Protein AF-0000000081634899 (afdb_homodimer)

Organism: Gekko japonicus (NCBI:txid146911)

Foldseek 3Di:
DQQVVQVVCVVVVDAGEAEDEDFADDVVLVVVLVPDPHSVVVQQVSLVLAPQSHHHYPVVVVVVVCCVVPPVSVDHSYYHYHYNCNVPVVVVVVVVPPPVVPPPPDPPDDDVDD/DQQVVQVVCVVVVDAGEAEDEDFADDVVLVVVLVPDPHSVVVQQVSLVLAPQSHHHYPVVVVVVVCCVVPPVSVDHSYYHYRYNCNVPVVVVVVVVPPPVVPDDPDPPDDDPDD

Sequence (228 aa):
MTKALAIDESKYGVRVNSISPSHIWTPLWEREANRFKNPEAIVQEGESYQLMGRFGTPEEVALGVLFLAADGTFCTGLNLLLTGGAEVGFGRKSQMGPDSSAIDSGNLKDSSSNMTKALAIDESKYGVRVNSISPSHIWTPLWEREANRFKNPEAIVQEGESYQLMGRFGTPEEVALGVLFLAADGTFCTGLNLLLTGGAEVGFGRKSQMGPDSSAIDSGNLKDSSSN

pLDDT: mean 75.25, std 23.63, range [25.27, 97.81]

InterPro domains:
  IPR002347 Short-chain dehydrogenase/reductase SDR [PF13561] (1-86)
  IPR002347 Short-chain dehydrogenase/reductase SDR [PR00081] (12-29)
  IPR002347 Short-chain dehydrogenase/reductase SDR [PR00081] (51-71)
  IPR036291 NAD(P)-binding domain superfamily [SSF51735] (1-86)

Secondary structure (DSSP, 8-state):
-HHHHHHHHHTTT----EEEE-SB--HHHHHHHHHSS-HHHHHHHHHHTSTTSS-B-HHHHHHHHHIIIII-TT--S-EEEESTTHHHHHHHHHHS-GGGG-------------/-HHHHHHHHHTTT----EEEE-SB--HHHHHHHHHSS-HHHHHHHHHHTSTTSS-B-HHHHHHHHHIIIII-TT--S-EEEESTTHHHHHHHHHHS-GGGG-------------

Solvent-accessible surface area (backbone atoms only — not comparable to full-atom values): 12778 Å² total; per-residue (Å²): 108,48,41,61,49,18,60,70,33,28,87,77,74,44,71,27,67,43,74,45,68,54,66,55,61,37,75,61,51,56,52,54,26,62,69,38,96,50,30,67,56,52,50,49,52,57,15,66,52,15,52,68,55,46,64,38,45,64,64,48,53,49,47,52,50,47,36,54,72,70,52,33,78,39,39,29,38,44,70,47,61,43,32,25,18,32,79,54,45,49,54,50,56,68,65,50,56,84,62,72,72,64,61,77,81,62,77,83,62,69,84,72,65,132,107,49,42,60,50,16,60,69,33,28,87,76,73,44,71,26,66,41,75,44,67,55,67,55,60,38,77,61,50,55,52,56,27,60,69,38,96,50,29,66,56,53,49,49,52,57,16,66,54,15,52,67,55,46,63,39,46,66,65,49,52,50,46,52,50,48,36,55,73,69,50,34,78,39,40,28,36,45,70,47,62,43,33,25,17,30,79,53,46,48,54,50,59,70,65,51,56,85,64,74,72,65,64,77,83,63,79,86,64,71,83,74,67,132

Structure (mmCIF, N/CA/C/O backbone):
data_AF-0000000081634899-model_v1
#
loop_
_entity.id
_entity.type
_entity.pdbx_description
1 polymer '17-beta-hydroxysteroid dehydrogenase 14-like'
#
loop_
_atom_site.group_PDB
_atom_site.id
_atom_site.type_symbol
_atom_site.label_atom_id
_atom_site.label_alt_id
_atom_site.label_comp_id
_atom_site.label_asym_id
_atom_site.label_entity_id
_atom_site.label_seq_id
_atom_site.pdbx_PDB_ins_code
_atom_site.Cartn_x
_atom_site.Cartn_y
_atom_site.Cartn_z
_atom_site.occupancy
_atom_site.B_iso_or_equiv
_atom_site.auth_seq_id
_atom_site.auth_comp_id
_atom_site.auth_asym_id
_atom_site.auth_atom_id
_atom_site.pdbx_PDB_model_num
ATOM 1 N N . MET A 1 1 ? 14.523 0.92 6.254 1 83.38 1 MET A N 1
ATOM 2 C CA . MET A 1 1 ? 15.188 1.904 5.402 1 83.38 1 MET A CA 1
ATOM 3 C C . MET A 1 1 ? 14.188 2.898 4.832 1 83.38 1 MET A C 1
ATOM 5 O O . MET A 1 1 ? 14.328 4.109 5.02 1 83.38 1 MET A O 1
ATOM 9 N N . THR A 1 2 ? 13.094 2.508 4.355 1 88 2 THR A N 1
ATOM 10 C CA . THR A 1 2 ? 12.102 3.365 3.715 1 88 2 THR A CA 1
ATOM 11 C C . THR A 1 2 ? 11.523 4.359 4.715 1 88 2 THR A C 1
ATOM 13 O O . THR A 1 2 ? 11.469 5.562 4.445 1 88 2 THR A O 1
ATOM 16 N N . LYS A 1 3 ? 11.281 3.951 5.906 1 89.31 3 LYS A N 1
ATOM 17 C CA . LYS A 1 3 ? 10.664 4.801 6.918 1 89.31 3 LYS A CA 1
ATOM 18 C C . LYS A 1 3 ? 11.641 5.863 7.414 1 89.31 3 LYS A C 1
ATOM 20 O O . LYS A 1 3 ? 11.273 7.035 7.551 1 89.31 3 LYS A O 1
ATOM 25 N N . ALA A 1 4 ? 12.852 5.41 7.656 1 90.81 4 ALA A N 1
ATOM 26 C CA . ALA A 1 4 ? 13.875 6.34 8.125 1 90.81 4 ALA A CA 1
ATOM 27 C C . ALA A 1 4 ? 14.141 7.43 7.09 1 90.81 4 ALA A C 1
ATOM 29 O O . ALA A 1 4 ? 14.25 8.609 7.434 1 90.81 4 ALA A O 1
ATOM 30 N N . LEU A 1 5 ? 14.219 7.043 5.867 1 92.56 5 LEU A N 1
ATOM 31 C CA . LEU A 1 5 ? 14.461 8.008 4.801 1 92.56 5 LEU A CA 1
ATOM 32 C C . LEU A 1 5 ? 13.281 8.953 4.637 1 92.56 5 LEU A C 1
ATOM 34 O O . LEU A 1 5 ? 13.461 10.133 4.34 1 92.56 5 LEU A O 1
ATOM 38 N N . ALA A 1 6 ? 12.133 8.391 4.781 1 93.56 6 ALA A N 1
ATOM 39 C CA . ALA A 1 6 ? 10.938 9.234 4.699 1 93.56 6 ALA A CA 1
ATOM 40 C C . ALA A 1 6 ? 10.969 10.328 5.762 1 93.56 6 ALA A C 1
ATOM 42 O O . ALA A 1 6 ? 10.641 11.484 5.477 1 93.56 6 ALA A O 1
ATOM 43 N N . ILE A 1 7 ? 11.375 9.992 6.957 1 91.44 7 ILE A N 1
ATOM 44 C CA . ILE A 1 7 ? 11.453 10.945 8.055 1 91.44 7 ILE A CA 1
ATOM 45 C C . ILE A 1 7 ? 12.5 12.016 7.734 1 91.44 7 ILE A C 1
ATOM 47 O O . ILE A 1 7 ? 12.227 13.211 7.82 1 91.44 7 ILE A O 1
ATOM 51 N N . ASP A 1 8 ? 13.641 11.555 7.324 1 91.06 8 ASP A N 1
ATOM 52 C CA . ASP A 1 8 ? 14.766 12.445 7.059 1 91.06 8 ASP A CA 1
ATOM 53 C C . ASP A 1 8 ? 14.438 13.422 5.93 1 91.06 8 ASP A C 1
ATOM 55 O O . ASP A 1 8 ? 14.82 14.586 5.977 1 91.06 8 ASP A O 1
ATOM 59 N N . GLU A 1 9 ? 13.68 12.969 4.957 1 92.81 9 GLU A N 1
ATOM 60 C CA . GLU A 1 9 ? 13.453 13.766 3.754 1 92.81 9 GLU A CA 1
ATOM 61 C C . GLU A 1 9 ? 12.195 14.617 3.887 1 92.81 9 GLU A C 1
ATOM 63 O O . GLU A 1 9 ? 11.93 15.484 3.049 1 92.81 9 GLU A O 1
ATOM 68 N N . SER A 1 10 ? 11.477 14.383 4.918 1 88.56 10 SER A N 1
ATOM 69 C CA . SER A 1 10 ? 10.211 15.078 5.086 1 88.56 10 SER A CA 1
ATOM 70 C C . SER A 1 10 ? 10.414 16.594 5.152 1 88.56 10 SER A C 1
ATOM 72 O O . SER A 1 10 ? 9.578 17.359 4.668 1 88.56 10 SER A O 1
ATOM 74 N N . LYS A 1 11 ? 11.453 17.094 5.727 1 87.19 11 LYS A N 1
ATOM 75 C CA . LYS A 1 11 ? 11.719 18.516 5.875 1 87.19 11 LYS A CA 1
ATOM 76 C C . LYS A 1 11 ? 11.891 19.188 4.512 1 87.19 11 LYS A C 1
ATOM 78 O O . LYS A 1 11 ? 11.766 20.406 4.398 1 87.19 11 LYS A O 1
ATOM 83 N N . TYR A 1 12 ? 12.18 18.391 3.479 1 91.75 12 TYR A N 1
ATOM 84 C CA . TYR A 1 12 ? 12.359 18.922 2.131 1 91.75 12 TYR A CA 1
ATOM 85 C C . TYR A 1 12 ? 11.094 18.75 1.304 1 91.75 12 TYR A C 1
ATOM 87 O O . TYR A 1 12 ? 11.062 19.094 0.118 1 91.75 12 TYR A O 1
ATOM 95 N N . GLY A 1 13 ? 10.055 18.062 1.873 1 90.31 13 GLY A N 1
ATOM 96 C CA . GLY A 1 13 ? 8.812 17.844 1.146 1 90.31 13 GLY A CA 1
ATOM 97 C C . GLY A 1 13 ? 8.883 16.656 0.196 1 90.31 13 GLY A C 1
ATOM 98 O O . GLY A 1 13 ? 8.109 16.594 -0.765 1 90.31 13 GLY A O 1
ATOM 99 N N . VAL A 1 14 ? 9.852 15.766 0.44 1 92.88 14 VAL A N 1
ATOM 100 C CA . VAL A 1 14 ? 10.055 14.617 -0.434 1 92.88 14 VAL A CA 1
ATOM 101 C C . VAL A 1 14 ? 9.367 13.391 0.162 1 92.88 14 VAL A C 1
ATOM 103 O O . VAL A 1 14 ? 9.516 13.109 1.354 1 92.88 14 VAL A O 1
ATOM 106 N N . ARG A 1 15 ? 8.602 12.758 -0.627 1 94.56 15 ARG A N 1
ATOM 107 C CA . ARG A 1 15 ? 7.988 11.492 -0.226 1 94.56 15 ARG A CA 1
ATOM 108 C C . ARG A 1 15 ? 8.898 10.312 -0.553 1 94.56 15 ARG A C 1
ATOM 110 O O . ARG A 1 15 ? 9.539 10.297 -1.605 1 94.56 15 ARG A O 1
ATOM 117 N N . VAL A 1 16 ? 9.016 9.375 0.376 1 95.44 16 VAL A N 1
ATOM 118 C CA . VAL A 1 16 ? 9.812 8.172 0.161 1 95.44 16 VAL A CA 1
ATOM 119 C C . VAL A 1 16 ? 8.945 6.934 0.368 1 95.44 16 VAL A C 1
ATOM 121 O O . VAL A 1 16 ? 8.398 6.73 1.452 1 95.44 16 VAL A O 1
ATOM 124 N N . ASN A 1 17 ? 8.82 6.176 -0.686 1 96.5 17 ASN A N 1
ATOM 125 C CA . ASN A 1 17 ? 8.078 4.922 -0.645 1 96.5 17 ASN A CA 1
ATOM 126 C C . ASN A 1 17 ? 8.844 3.795 -1.332 1 96.5 17 ASN A C 1
ATOM 128 O O . ASN A 1 17 ? 9.789 4.047 -2.084 1 96.5 17 ASN A O 1
ATOM 132 N N . SER A 1 18 ? 8.469 2.65 -0.94 1 95.56 18 SER A N 1
ATOM 133 C CA . SER A 1 18 ? 9.102 1.484 -1.549 1 95.56 18 SER A CA 1
ATOM 134 C C . SER A 1 18 ? 8.055 0.526 -2.121 1 95.56 18 SER A C 1
ATOM 136 O O . SER A 1 18 ? 6.883 0.589 -1.757 1 95.56 18 SER A O 1
ATOM 138 N N . ILE A 1 19 ? 8.469 -0.256 -3.055 1 96.19 19 ILE A N 1
ATOM 139 C CA . ILE A 1 19 ? 7.676 -1.338 -3.625 1 96.19 19 ILE A CA 1
ATOM 140 C C . ILE A 1 19 ? 8.406 -2.666 -3.439 1 96.19 19 ILE A C 1
ATOM 142 O O . ILE A 1 19 ? 9.609 -2.76 -3.688 1 96.19 19 ILE A O 1
ATOM 146 N N . SER A 1 20 ? 7.691 -3.646 -2.965 1 93.88 20 SER A N 1
ATOM 147 C CA . SER A 1 20 ? 8.242 -4.984 -2.789 1 93.88 20 SER A CA 1
ATOM 148 C C . SER A 1 20 ? 7.48 -6.012 -3.619 1 93.88 20 SER A C 1
ATOM 150 O O . SER A 1 20 ? 6.414 -6.48 -3.213 1 93.88 20 SER A O 1
ATOM 152 N N . PRO A 1 21 ? 8.062 -6.336 -4.719 1 92.5 21 PRO A N 1
ATOM 153 C CA . PRO A 1 21 ? 7.434 -7.387 -5.523 1 92.5 21 PRO A CA 1
ATOM 154 C C . PRO A 1 21 ? 7.859 -8.789 -5.094 1 92.5 21 PRO A C 1
ATOM 156 O O . PRO A 1 21 ? 8.93 -8.961 -4.508 1 92.5 21 PRO A O 1
ATOM 159 N N . SER A 1 22 ? 7.047 -9.672 -5.227 1 87.94 22 SER A N 1
ATOM 160 C CA . SER A 1 22 ? 7.449 -11.07 -5.078 1 87.94 22 SER A CA 1
ATOM 161 C C . SER A 1 22 ? 7.766 -11.695 -6.434 1 87.94 22 SER A C 1
ATOM 163 O O . SER A 1 22 ? 8.578 -11.164 -7.195 1 87.94 22 SER A O 1
ATOM 165 N N . HIS A 1 23 ? 7.125 -12.812 -6.797 1 83.81 23 HIS A N 1
ATOM 166 C CA . HIS A 1 23 ? 7.43 -13.523 -8.031 1 83.81 23 HIS A CA 1
ATOM 167 C C . HIS A 1 23 ? 6.809 -12.82 -9.234 1 83.81 23 HIS A C 1
ATOM 169 O O . HIS A 1 23 ? 5.586 -12.836 -9.406 1 83.81 23 HIS A O 1
ATOM 175 N N . ILE A 1 24 ? 7.711 -12.156 -9.961 1 87 24 ILE A N 1
ATOM 176 C CA . ILE A 1 24 ? 7.305 -11.477 -11.188 1 87 24 ILE A CA 1
ATOM 177 C C . ILE A 1 24 ? 7.797 -12.266 -12.398 1 87 24 ILE A C 1
ATOM 179 O O . ILE A 1 24 ? 8.953 -12.688 -12.445 1 87 24 ILE A O 1
ATOM 183 N N . TRP A 1 25 ? 6.918 -12.453 -13.289 1 83.19 25 TRP A N 1
ATOM 184 C CA . TRP A 1 25 ? 7.277 -13.164 -14.508 1 83.19 25 TRP A CA 1
ATOM 185 C C . TRP A 1 25 ? 8.164 -12.305 -15.398 1 83.19 25 TRP A C 1
ATOM 187 O O . TRP A 1 25 ? 7.766 -11.211 -15.812 1 83.19 25 TRP A O 1
ATOM 197 N N . THR A 1 26 ? 9.406 -12.695 -15.375 1 77.31 26 THR A N 1
ATOM 198 C CA . THR A 1 26 ? 10.336 -12.039 -16.297 1 77.31 26 THR A CA 1
ATOM 199 C C . THR A 1 26 ? 10.906 -13.039 -17.297 1 77.31 26 THR A C 1
ATOM 201 O O . THR A 1 26 ? 10.844 -14.25 -17.078 1 77.31 26 THR A O 1
ATOM 204 N N . PRO A 1 27 ? 11.18 -12.477 -18.438 1 70.62 27 PRO A N 1
ATOM 205 C CA . PRO A 1 27 ? 11.781 -13.375 -19.438 1 70.62 27 PRO A CA 1
ATOM 206 C C . PRO A 1 27 ? 12.891 -14.242 -18.844 1 70.62 27 PRO A C 1
ATOM 208 O O . PRO A 1 27 ? 13.141 -15.344 -19.328 1 70.62 27 PRO A O 1
ATOM 211 N N . LEU A 1 28 ? 13.477 -13.719 -17.828 1 63.34 28 LEU A N 1
ATOM 212 C CA . LEU A 1 28 ? 14.539 -14.484 -17.188 1 63.34 28 LEU A CA 1
ATOM 213 C C . LEU A 1 28 ? 13.969 -15.734 -16.516 1 63.34 28 LEU A C 1
ATOM 215 O O . LEU A 1 28 ? 14.609 -16.797 -16.531 1 63.34 28 LEU A O 1
ATOM 219 N N . TRP A 1 29 ? 12.797 -15.602 -15.914 1 67.81 29 TRP A N 1
ATOM 220 C CA . TRP A 1 29 ? 12.156 -16.766 -15.32 1 67.81 29 TRP A CA 1
ATOM 221 C C . TRP A 1 29 ? 11.852 -17.828 -16.375 1 67.81 29 TRP A C 1
ATOM 223 O O . TRP A 1 29 ? 11.945 -19.016 -16.109 1 67.81 29 TRP A O 1
ATOM 233 N N . GLU A 1 30 ? 11.57 -17.281 -17.516 1 65.31 30 GLU A N 1
ATOM 234 C CA . GLU A 1 30 ? 11.367 -18.234 -18.609 1 65.31 30 GLU A CA 1
ATOM 235 C C . GLU A 1 30 ? 12.641 -19.016 -18.906 1 65.31 30 GLU A C 1
ATOM 237 O O . GLU A 1 30 ? 12.586 -20.234 -19.125 1 65.31 30 GLU A O 1
ATOM 242 N N . ARG A 1 31 ? 13.703 -18.344 -18.828 1 67.44 31 ARG A N 1
ATOM 243 C CA . ARG A 1 31 ? 14.984 -18.984 -19.109 1 67.44 31 ARG A CA 1
ATOM 244 C C . ARG A 1 31 ? 15.383 -19.922 -17.984 1 67.44 31 ARG A C 1
ATOM 246 O O . ARG A 1 31 ? 15.867 -21.031 -18.234 1 67.44 31 ARG A O 1
ATOM 253 N N . GLU A 1 32 ? 15.148 -19.391 -16.781 1 67.5 32 GLU A N 1
ATOM 254 C CA . GLU A 1 32 ? 15.531 -20.188 -15.625 1 67.5 32 GLU A CA 1
ATOM 255 C C . GLU A 1 32 ? 14.656 -21.438 -15.5 1 67.5 32 GLU A C 1
ATOM 257 O O . GLU A 1 32 ? 15.148 -22.516 -15.18 1 67.5 32 GLU A O 1
ATOM 262 N N . ALA A 1 33 ? 13.414 -21.281 -15.82 1 67 33 ALA A N 1
ATOM 263 C CA . ALA A 1 33 ? 12.5 -22.422 -15.773 1 67 33 ALA A CA 1
ATOM 264 C C . ALA A 1 33 ? 12.898 -23.484 -16.797 1 67 33 ALA A C 1
ATOM 266 O O . ALA A 1 33 ? 12.781 -24.672 -16.531 1 67 33 ALA A O 1
ATOM 267 N N . ASN A 1 34 ? 13.445 -22.938 -17.859 1 67.31 34 ASN A N 1
ATOM 268 C CA . ASN A 1 34 ? 13.812 -23.859 -18.938 1 67.31 34 ASN A CA 1
ATOM 269 C C . ASN A 1 34 ? 15.086 -24.625 -18.594 1 67.31 34 ASN A C 1
ATOM 271 O O . ASN A 1 34 ? 15.391 -25.641 -19.25 1 67.31 34 ASN A O 1
ATOM 275 N N . ARG A 1 35 ? 15.742 -24.062 -17.594 1 66.94 35 ARG A N 1
ATOM 276 C CA . ARG A 1 35 ? 16.969 -24.75 -17.188 1 66.94 35 ARG A CA 1
ATOM 277 C C . ARG A 1 35 ? 16.656 -26 -16.375 1 66.94 35 ARG A C 1
ATOM 279 O O . ARG A 1 35 ? 17.5 -26.875 -16.219 1 66.94 35 ARG A O 1
ATOM 286 N N . PHE A 1 36 ? 15.547 -25.906 -15.938 1 69.19 36 PHE A N 1
ATOM 287 C CA . PHE A 1 36 ? 15.156 -27.047 -15.133 1 69.19 36 PHE A CA 1
ATOM 288 C C . PHE A 1 36 ? 14.477 -28.109 -15.992 1 69.19 36 PHE A C 1
ATOM 290 O O . PHE A 1 36 ? 14 -27.812 -17.094 1 69.19 36 PHE A O 1
ATOM 297 N N . LYS A 1 37 ? 14.656 -29.375 -15.562 1 71.62 37 LYS A N 1
ATOM 298 C CA . LYS A 1 37 ? 14.117 -30.516 -16.297 1 71.62 37 LYS A CA 1
ATOM 299 C C . LYS A 1 37 ? 12.609 -30.375 -16.484 1 71.62 37 LYS A C 1
ATOM 301 O O . LYS A 1 37 ? 12.078 -30.734 -17.547 1 71.62 37 LYS A O 1
ATOM 306 N N . ASN A 1 38 ? 11.969 -29.719 -15.477 1 76.94 38 ASN A N 1
ATOM 307 C CA . ASN A 1 38 ? 10.523 -29.531 -15.547 1 76.94 38 ASN A CA 1
ATOM 308 C C . ASN A 1 38 ? 10.141 -28.078 -15.289 1 76.94 38 ASN A C 1
ATOM 310 O O . ASN A 1 38 ? 9.758 -27.719 -14.172 1 76.94 38 ASN A O 1
ATOM 314 N N . PRO A 1 39 ?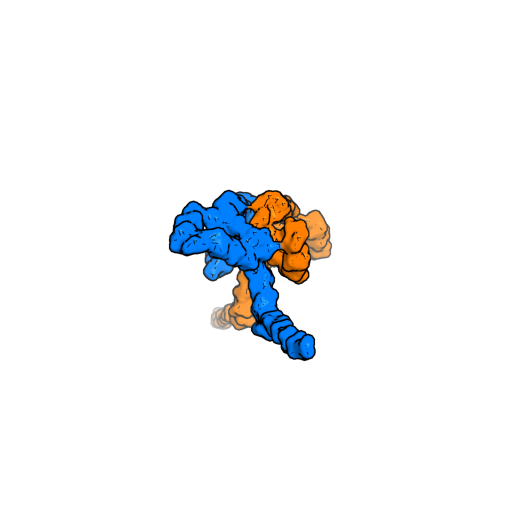 10.312 -27.312 -16.297 1 75 39 PRO A N 1
ATOM 315 C CA . PRO A 1 39 ? 10.031 -25.875 -16.141 1 75 39 PRO A CA 1
ATOM 316 C C . PRO A 1 39 ? 8.625 -25.609 -15.633 1 75 39 PRO A C 1
ATOM 318 O O . PRO A 1 39 ? 8.422 -24.672 -14.836 1 75 39 PRO A O 1
ATOM 321 N N . GLU A 1 40 ? 7.738 -26.438 -16.062 1 76.75 40 GLU A N 1
ATOM 322 C CA . GLU A 1 40 ? 6.348 -26.25 -15.656 1 76.75 40 GLU A CA 1
ATOM 323 C C . GLU A 1 40 ? 6.172 -26.453 -14.156 1 76.75 40 GLU A C 1
ATOM 325 O O . GLU A 1 40 ? 5.395 -25.75 -13.508 1 76.75 40 GLU A O 1
ATOM 330 N N . ALA A 1 41 ? 6.984 -27.406 -13.656 1 77.94 41 ALA A N 1
ATOM 331 C CA . ALA A 1 41 ? 6.879 -27.719 -12.234 1 77.94 41 ALA A CA 1
ATOM 332 C C . ALA A 1 41 ? 7.375 -26.562 -11.375 1 77.94 41 ALA A C 1
ATOM 334 O O . ALA A 1 41 ? 6.801 -26.266 -10.328 1 77.94 41 ALA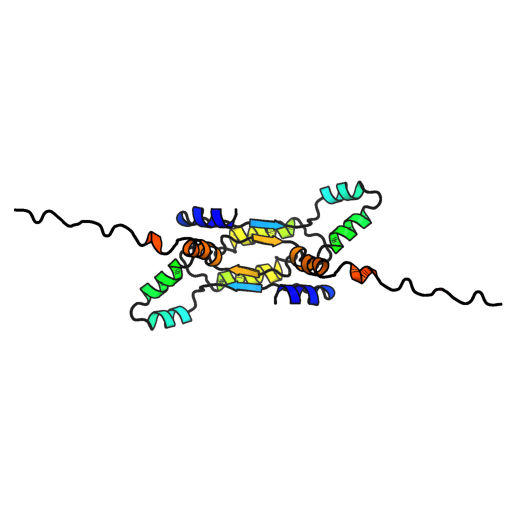 A O 1
ATOM 335 N N . ILE A 1 42 ? 8.383 -25.969 -11.797 1 73.44 42 ILE A N 1
ATOM 336 C CA . ILE A 1 42 ? 8.961 -24.844 -11.062 1 73.44 42 ILE A CA 1
ATOM 337 C C . ILE A 1 42 ? 8 -23.656 -11.086 1 73.44 42 ILE A C 1
ATOM 339 O O . ILE A 1 42 ? 7.812 -22.984 -10.07 1 73.44 42 ILE A O 1
ATOM 343 N N . VAL A 1 43 ? 7.391 -23.453 -12.25 1 76.5 43 VAL A N 1
ATOM 344 C CA . VAL A 1 43 ? 6.418 -22.375 -12.406 1 76.5 43 VAL A CA 1
ATOM 345 C C . VAL A 1 43 ? 5.215 -22.641 -11.5 1 76.5 43 VAL A C 1
ATOM 347 O O . VAL A 1 43 ? 4.738 -21.734 -10.812 1 76.5 43 VAL A O 1
ATOM 350 N N . GLN A 1 44 ? 4.863 -23.844 -11.547 1 79.88 44 GLN A N 1
ATOM 351 C CA . GLN A 1 44 ? 3.709 -24.219 -10.734 1 79.88 44 GLN A CA 1
ATOM 352 C C . GLN A 1 44 ? 4.008 -24.062 -9.242 1 79.88 44 GLN A C 1
ATOM 354 O O . GLN A 1 44 ? 3.146 -23.641 -8.477 1 79.88 44 GLN A O 1
ATOM 359 N N . GLU A 1 45 ? 5.219 -24.453 -8.914 1 77.19 45 GLU A N 1
ATOM 360 C CA . GLU A 1 45 ? 5.625 -24.297 -7.523 1 77.19 45 GLU A CA 1
ATOM 361 C C . GLU A 1 45 ? 5.637 -22.828 -7.109 1 77.19 45 GLU A C 1
ATOM 363 O O . GLU A 1 45 ? 5.188 -22.484 -6.016 1 77.19 45 GLU A O 1
ATOM 368 N N . GLY A 1 46 ? 6.164 -22.031 -7.984 1 74.81 46 GLY A N 1
ATOM 369 C CA . GLY A 1 46 ? 6.195 -20.594 -7.711 1 74.81 46 GLY A CA 1
ATOM 370 C C . GLY A 1 46 ? 4.812 -19.984 -7.582 1 74.81 46 GLY A C 1
ATOM 371 O O . GLY A 1 46 ? 4.578 -19.156 -6.707 1 74.81 46 GLY A O 1
ATOM 372 N N . GLU A 1 47 ? 3.943 -20.453 -8.484 1 81.75 47 GLU A N 1
ATOM 373 C CA . GLU A 1 47 ? 2.562 -19.984 -8.461 1 81.75 47 GLU A CA 1
ATOM 374 C C . GLU A 1 47 ? 1.856 -20.406 -7.176 1 81.75 47 GLU A C 1
ATOM 376 O O . GLU A 1 47 ? 1.037 -19.656 -6.637 1 81.75 47 GLU A O 1
ATOM 381 N N . SER A 1 48 ? 2.289 -21.562 -6.688 1 80.94 48 SER A N 1
ATOM 382 C CA . SER A 1 48 ? 1.609 -22.125 -5.523 1 80.94 48 SER A CA 1
ATOM 383 C C . SER A 1 48 ? 1.951 -21.344 -4.258 1 80.94 48 SER A C 1
ATOM 385 O O . SER A 1 48 ? 1.225 -21.406 -3.266 1 80.94 48 SER A O 1
ATOM 387 N N . TYR A 1 49 ? 3.018 -20.609 -4.363 1 79.38 49 TYR A N 1
ATOM 388 C CA . TYR A 1 49 ? 3.447 -19.828 -3.207 1 79.38 49 TYR A CA 1
ATOM 389 C C . TYR A 1 49 ? 2.676 -18.516 -3.113 1 79.38 49 TYR A C 1
ATOM 391 O O . TYR A 1 49 ? 2.75 -17.812 -2.102 1 79.38 49 TYR A O 1
ATOM 399 N N . GLN A 1 50 ? 1.913 -18.266 -4.094 1 83.69 50 GLN A N 1
ATOM 400 C CA . GLN A 1 50 ? 1.132 -17.031 -4.102 1 83.69 50 GLN A CA 1
ATOM 401 C C . GLN A 1 50 ? -0.354 -17.312 -3.906 1 83.69 50 GLN A C 1
ATOM 403 O O . GLN A 1 50 ? -0.897 -18.25 -4.508 1 83.69 50 GLN A O 1
ATOM 408 N N . LEU A 1 51 ? -0.93 -16.594 -3.119 1 88.5 51 LEU A N 1
ATOM 409 C CA . LEU A 1 51 ? -2.359 -16.75 -2.875 1 88.5 51 LEU A CA 1
ATOM 410 C C . LEU A 1 51 ? -3.15 -16.609 -4.172 1 88.5 51 LEU A C 1
ATOM 412 O O . LEU A 1 51 ? -4.164 -17.281 -4.359 1 88.5 51 LEU A O 1
ATOM 416 N N . MET A 1 52 ? -2.658 -15.805 -5.113 1 91.06 52 MET A N 1
ATOM 417 C CA . MET A 1 52 ? -3.383 -15.539 -6.352 1 91.06 52 MET A CA 1
ATOM 418 C C . MET A 1 52 ? -3.066 -16.594 -7.402 1 91.06 52 MET A C 1
ATOM 420 O O . MET A 1 52 ? -3.678 -16.609 -8.469 1 91.06 52 MET A O 1
ATOM 424 N N . GLY A 1 53 ? -2.09 -17.438 -7.156 1 88.06 53 GLY A N 1
ATOM 425 C CA . GLY A 1 53 ? -1.817 -18.578 -8.023 1 88.06 53 GLY A CA 1
ATOM 426 C C . GLY A 1 53 ? -1.187 -18.188 -9.344 1 88.06 53 GLY A C 1
ATOM 427 O O . GLY A 1 53 ? -1.337 -18.891 -10.344 1 88.06 53 GLY A O 1
ATOM 428 N N . ARG A 1 54 ? -0.618 -17 -9.367 1 87.94 54 ARG A N 1
ATOM 429 C CA . ARG A 1 54 ? 0.039 -16.547 -10.586 1 87.94 54 ARG A CA 1
ATOM 430 C C . ARG A 1 54 ? 1.219 -15.641 -10.266 1 87.94 54 ARG A C 1
ATOM 432 O O . ARG A 1 54 ? 1.341 -15.141 -9.148 1 87.94 54 ARG A O 1
ATOM 439 N N . PHE A 1 55 ? 2.025 -15.508 -11.328 1 89.69 55 PHE A N 1
ATOM 440 C CA . PHE A 1 55 ? 3.084 -14.508 -11.25 1 89.69 55 PHE A CA 1
ATOM 441 C C . PHE A 1 55 ? 2.539 -13.117 -11.547 1 89.69 55 PHE A C 1
ATOM 443 O O . PHE A 1 55 ? 1.548 -12.969 -12.266 1 89.69 55 PHE A O 1
ATOM 450 N N . GLY A 1 56 ? 3.176 -12.156 -10.891 1 92.31 56 GLY A N 1
ATOM 451 C CA . GLY A 1 56 ? 2.906 -10.789 -11.305 1 92.31 56 GLY A CA 1
ATOM 452 C C . GLY A 1 56 ? 3.592 -10.414 -12.602 1 92.31 56 GLY A C 1
ATOM 453 O O . GLY A 1 56 ? 4.41 -11.18 -13.125 1 92.31 56 GLY A O 1
ATOM 454 N N . THR A 1 57 ? 3.209 -9.258 -13.133 1 92.88 57 THR A N 1
ATOM 455 C CA . THR A 1 57 ? 3.812 -8.789 -14.375 1 92.88 57 THR A CA 1
ATOM 456 C C . THR A 1 57 ? 4.578 -7.488 -14.148 1 92.88 57 THR A C 1
ATOM 458 O O . THR A 1 57 ? 4.305 -6.758 -13.195 1 92.88 57 THR A O 1
ATOM 461 N N . PRO A 1 58 ? 5.523 -7.234 -15.031 1 93.56 58 PRO A N 1
ATOM 462 C CA . PRO A 1 58 ? 6.215 -5.949 -14.945 1 93.56 58 PRO A CA 1
ATOM 463 C C . PRO A 1 58 ? 5.266 -4.758 -15.047 1 93.56 58 PRO A C 1
ATOM 465 O O . PRO A 1 58 ? 5.5 -3.719 -14.43 1 93.56 58 PRO A O 1
ATOM 468 N N . GLU A 1 59 ? 4.211 -4.91 -15.75 1 95.44 59 GLU A N 1
ATOM 469 C CA . GLU A 1 59 ? 3.219 -3.852 -15.906 1 95.44 59 GLU A CA 1
ATOM 470 C C . GLU A 1 59 ? 2.525 -3.547 -14.578 1 95.44 59 GLU A C 1
ATOM 472 O O . GLU A 1 59 ? 2.27 -2.385 -14.258 1 95.44 59 GLU A O 1
ATOM 477 N N . GLU A 1 60 ? 2.232 -4.527 -13.844 1 95.75 60 GLU A N 1
ATOM 478 C CA . GLU A 1 60 ? 1.592 -4.34 -12.547 1 95.75 60 GLU A CA 1
ATOM 479 C C . GLU A 1 60 ? 2.521 -3.623 -11.57 1 95.75 60 GLU A C 1
ATOM 481 O O . GLU A 1 60 ? 2.074 -2.805 -10.766 1 95.75 60 GLU A O 1
ATOM 486 N N . VAL A 1 61 ? 3.779 -3.953 -11.695 1 95.94 61 VAL A N 1
ATOM 487 C CA . VAL A 1 61 ? 4.77 -3.254 -10.883 1 95.94 61 VAL A CA 1
ATOM 488 C C . VAL A 1 61 ? 4.832 -1.784 -11.297 1 95.94 61 VAL A C 1
ATOM 490 O O . VAL A 1 61 ? 4.832 -0.895 -10.438 1 95.94 61 VAL A O 1
ATOM 493 N N . ALA A 1 62 ? 4.848 -1.59 -12.586 1 97.12 62 ALA A N 1
ATOM 494 C CA . ALA A 1 62 ? 4.922 -0.232 -13.117 1 97.12 62 ALA A CA 1
ATOM 495 C C . ALA A 1 62 ? 3.723 0.599 -12.672 1 97.12 62 ALA A C 1
ATOM 497 O O . ALA A 1 62 ? 3.859 1.786 -12.367 1 97.12 62 ALA A O 1
ATOM 498 N N . LEU A 1 63 ? 2.58 0.02 -12.609 1 97.38 63 LEU A N 1
ATOM 499 C CA . LEU A 1 63 ? 1.374 0.715 -12.172 1 97.38 63 LEU A CA 1
ATOM 500 C C . LEU A 1 63 ? 1.46 1.085 -10.695 1 97.38 63 LEU A C 1
ATOM 502 O O . LEU A 1 63 ? 0.98 2.145 -10.289 1 97.38 63 LEU A O 1
ATOM 506 N N . GLY A 1 64 ? 2.104 0.19 -9.898 1 97.75 64 GLY A N 1
ATOM 507 C CA . GLY A 1 64 ? 2.355 0.529 -8.508 1 97.75 64 GLY A CA 1
ATOM 508 C C . GLY A 1 64 ? 3.285 1.717 -8.336 1 97.75 64 GLY A C 1
ATOM 509 O O . GLY A 1 64 ? 3.023 2.609 -7.531 1 97.75 64 GLY A O 1
ATOM 510 N N . VAL A 1 65 ? 4.301 1.745 -9.211 1 97.19 65 VAL A N 1
ATOM 511 C CA . VAL A 1 65 ? 5.258 2.846 -9.203 1 97.19 65 VAL A CA 1
ATOM 512 C C . VAL A 1 65 ? 4.551 4.148 -9.57 1 97.19 65 VAL A C 1
ATOM 514 O O . VAL A 1 65 ? 4.746 5.176 -8.922 1 97.19 65 VAL A O 1
ATOM 517 N N . LEU A 1 66 ? 3.727 4.059 -10.578 1 97.56 66 LEU A N 1
ATOM 518 C CA . LEU A 1 66 ? 3.004 5.234 -11.047 1 97.56 66 LEU A CA 1
ATOM 519 C C . LEU A 1 66 ? 2.064 5.762 -9.961 1 97.56 66 LEU A C 1
ATOM 521 O O . LEU A 1 66 ? 1.974 6.973 -9.75 1 97.56 66 LEU A O 1
ATOM 525 N N . PHE A 1 67 ? 1.429 4.898 -9.328 1 97.81 67 PHE A N 1
ATOM 526 C CA . PHE A 1 67 ? 0.524 5.297 -8.25 1 97.81 67 PHE A CA 1
ATOM 527 C C . PHE A 1 67 ? 1.279 6.027 -7.148 1 97.81 67 PHE A C 1
ATOM 529 O O . PHE A 1 67 ? 0.892 7.125 -6.746 1 97.81 67 PHE A O 1
ATOM 536 N N . LEU A 1 68 ? 2.4 5.465 -6.707 1 96.94 68 LEU A N 1
ATOM 537 C CA . LEU A 1 68 ? 3.146 6.07 -5.609 1 96.94 68 LEU A CA 1
ATOM 538 C C . LEU A 1 68 ? 3.764 7.398 -6.039 1 96.94 68 LEU A C 1
ATOM 540 O O . LEU A 1 68 ? 3.84 8.336 -5.246 1 96.94 68 LEU A O 1
ATOM 544 N N . ALA A 1 69 ? 4.156 7.461 -7.285 1 95.88 69 ALA A N 1
ATOM 545 C CA . ALA A 1 69 ? 4.844 8.648 -7.781 1 95.88 69 ALA A CA 1
ATOM 546 C C . ALA A 1 69 ? 3.854 9.773 -8.07 1 95.88 69 ALA A C 1
ATOM 548 O O . ALA A 1 69 ? 4.133 10.945 -7.793 1 95.88 69 ALA A O 1
ATOM 549 N N . ALA A 1 70 ? 2.664 9.43 -8.578 1 95.75 70 ALA A N 1
ATOM 550 C CA . ALA A 1 70 ? 1.804 10.469 -9.141 1 95.75 70 ALA A CA 1
ATOM 551 C C . ALA A 1 70 ? 0.527 10.625 -8.32 1 95.75 70 ALA A C 1
ATOM 553 O O . ALA A 1 70 ? 0.088 11.75 -8.055 1 95.75 70 ALA A O 1
ATOM 554 N N . ASP A 1 71 ? -0.021 9.547 -7.859 1 95.06 71 ASP A N 1
ATOM 555 C CA . ASP A 1 71 ? -1.355 9.617 -7.273 1 95.06 71 ASP A CA 1
ATOM 556 C C . ASP A 1 71 ? -1.295 9.5 -5.754 1 95.06 71 ASP A C 1
ATOM 558 O O . ASP A 1 71 ? -2.086 10.125 -5.043 1 95.06 71 ASP A O 1
ATOM 562 N N . GLY A 1 72 ? -0.331 8.664 -5.254 1 96.06 72 GLY A N 1
ATOM 563 C CA . GLY A 1 72 ? -0.209 8.453 -3.82 1 96.06 72 GLY A CA 1
ATOM 564 C C . GLY A 1 72 ? 0.453 9.617 -3.102 1 96.06 72 GLY A C 1
ATOM 565 O O . GLY A 1 72 ? 1.409 9.422 -2.35 1 96.06 72 GLY A O 1
ATOM 566 N N . THR A 1 73 ? -0.12 10.852 -3.309 1 95.69 73 THR A N 1
ATOM 567 C CA . THR A 1 73 ? 0.531 12.078 -2.854 1 95.69 73 THR A CA 1
ATOM 568 C C . THR A 1 73 ? 0.474 12.188 -1.332 1 95.69 73 THR A C 1
ATOM 570 O O . THR A 1 73 ? 1.196 12.984 -0.734 1 95.69 73 THR A O 1
ATOM 573 N N . PHE A 1 74 ? -0.345 11.383 -0.701 1 95.06 74 PHE A N 1
ATOM 574 C CA . PHE A 1 74 ? -0.441 11.398 0.753 1 95.06 74 PHE A CA 1
ATOM 575 C C . PHE A 1 74 ? 0.182 10.141 1.351 1 95.06 74 PHE A C 1
ATOM 577 O O . PHE A 1 74 ? -0.174 9.727 2.457 1 95.06 74 PHE A O 1
ATOM 584 N N . CYS A 1 75 ? 1.027 9.539 0.511 1 95.75 75 CYS A N 1
ATOM 585 C CA . CYS A 1 75 ? 1.761 8.359 0.954 1 95.75 75 CYS A CA 1
ATOM 586 C C . CYS A 1 75 ? 3.246 8.672 1.109 1 95.75 75 CYS A C 1
ATOM 588 O O . CYS A 1 75 ? 3.891 9.133 0.167 1 95.75 75 CYS A O 1
ATOM 590 N N . THR A 1 76 ? 3.775 8.414 2.281 1 95.62 76 THR A N 1
ATOM 591 C CA . THR A 1 76 ? 5.219 8.414 2.504 1 95.62 76 THR A CA 1
ATOM 592 C C . THR A 1 76 ? 5.598 7.43 3.604 1 95.62 76 THR A C 1
ATOM 594 O O . THR A 1 76 ? 4.812 7.188 4.527 1 95.62 76 THR A O 1
ATOM 597 N N . GLY A 1 77 ? 6.664 6.73 3.467 1 93.94 77 GLY A N 1
ATOM 598 C CA . GLY A 1 77 ? 7.113 5.727 4.414 1 93.94 77 GLY A CA 1
ATOM 599 C C . GLY A 1 77 ? 6.438 4.383 4.223 1 93.94 77 GLY A C 1
ATOM 600 O O . GLY A 1 77 ? 6.535 3.504 5.082 1 93.94 77 GLY A O 1
ATOM 601 N N . LEU A 1 78 ? 5.809 4.172 3.145 1 93.94 78 LEU A N 1
ATOM 602 C CA . LEU A 1 78 ? 5.02 2.979 2.871 1 93.94 78 LEU A CA 1
ATOM 603 C C . LEU A 1 78 ? 5.805 1.995 2.008 1 93.94 78 LEU A C 1
ATOM 605 O O . LEU A 1 78 ? 6.598 2.404 1.159 1 93.94 78 LEU A O 1
ATOM 609 N N . ASN A 1 79 ? 5.605 0.757 2.285 1 93.81 79 ASN A N 1
ATOM 610 C CA . ASN A 1 79 ? 6.035 -0.312 1.392 1 93.81 79 ASN A CA 1
ATOM 611 C C . ASN A 1 79 ? 4.852 -0.984 0.707 1 93.81 79 ASN A C 1
ATOM 613 O O . ASN A 1 79 ? 4.059 -1.671 1.356 1 93.81 79 ASN A O 1
ATOM 617 N N . LEU A 1 80 ? 4.762 -0.729 -0.542 1 96.31 80 LEU A N 1
ATOM 618 C CA . LEU A 1 80 ? 3.676 -1.324 -1.314 1 96.31 80 LEU A CA 1
ATOM 619 C C . LEU A 1 80 ? 4.012 -2.76 -1.704 1 96.31 80 LEU A C 1
ATOM 621 O O . LEU A 1 80 ? 4.914 -2.994 -2.51 1 96.31 80 LEU A O 1
ATOM 625 N N . LEU A 1 81 ? 3.256 -3.662 -1.156 1 94 81 LEU A N 1
ATOM 626 C CA . LEU A 1 81 ? 3.48 -5.078 -1.426 1 94 81 LEU A CA 1
ATOM 627 C C . LEU A 1 81 ? 2.732 -5.52 -2.68 1 94 81 LEU A C 1
ATOM 629 O O . LEU A 1 81 ? 1.499 -5.496 -2.713 1 94 81 LEU A O 1
ATOM 633 N N . LEU A 1 82 ? 3.498 -5.801 -3.641 1 94.5 82 LEU A N 1
ATOM 634 C CA . LEU A 1 82 ? 2.973 -6.395 -4.863 1 94.5 82 LEU A CA 1
ATOM 635 C C . LEU A 1 82 ? 3.352 -7.871 -4.957 1 94.5 82 LEU A C 1
ATOM 637 O O . LEU A 1 82 ? 4.23 -8.242 -5.738 1 94.5 82 LEU A O 1
ATOM 641 N N . THR A 1 83 ? 2.578 -8.734 -4.18 1 92 83 THR A N 1
ATOM 642 C CA . THR A 1 83 ? 3.074 -10.086 -3.945 1 92 83 THR A CA 1
ATOM 643 C C . THR A 1 83 ? 2.012 -11.125 -4.305 1 92 83 THR A C 1
ATOM 645 O O . THR A 1 83 ? 2.205 -12.32 -4.086 1 92 83 THR A O 1
ATOM 648 N N . GLY A 1 84 ? 0.893 -10.672 -4.738 1 92.5 84 GLY A N 1
ATOM 649 C CA . GLY A 1 84 ? -0.183 -11.625 -4.961 1 92.5 84 GLY A CA 1
ATOM 650 C C . GLY A 1 84 ? -0.606 -12.352 -3.697 1 92.5 84 GLY A C 1
ATOM 651 O O . GLY A 1 84 ? -1.131 -13.461 -3.762 1 92.5 84 GLY A O 1
ATOM 652 N N . GLY A 1 85 ? -0.187 -11.867 -2.584 1 91.12 85 GLY A N 1
ATOM 653 C CA . GLY A 1 85 ? -0.574 -12.461 -1.312 1 91.12 85 GLY A CA 1
ATOM 654 C C . GLY A 1 85 ? 0.463 -13.422 -0.76 1 91.12 85 GLY A C 1
ATOM 655 O O . GLY A 1 85 ? 0.166 -14.219 0.133 1 91.12 85 GLY A O 1
ATOM 656 N N . ALA A 1 86 ? 1.671 -13.43 -1.293 1 86.06 86 ALA A N 1
ATOM 657 C CA . ALA A 1 86 ? 2.719 -14.344 -0.836 1 86.06 86 ALA A CA 1
ATOM 658 C C . ALA A 1 86 ? 2.99 -14.156 0.654 1 86.06 86 ALA A C 1
ATOM 660 O O . ALA A 1 86 ? 3.252 -15.133 1.367 1 86.06 86 ALA A O 1
ATOM 661 N N . GLU A 1 87 ? 2.877 -12.938 1.144 1 82.19 87 GLU A N 1
ATOM 662 C CA . GLU A 1 87 ? 3.164 -12.641 2.545 1 82.19 87 GLU A CA 1
ATOM 663 C C . GLU A 1 87 ? 2.006 -13.062 3.445 1 82.19 87 GLU A C 1
ATOM 665 O O . GLU A 1 87 ? 2.174 -13.195 4.66 1 82.19 87 GLU A O 1
ATOM 670 N N . VAL A 1 88 ? 0.888 -13.141 2.871 1 79.56 88 VAL A N 1
ATOM 671 C CA . VAL A 1 88 ? -0.301 -13.461 3.654 1 79.56 88 VAL A CA 1
ATOM 672 C C . VAL A 1 88 ? -0.456 -14.977 3.762 1 79.56 88 VAL A C 1
ATOM 674 O O . VAL A 1 88 ? -0.861 -15.492 4.805 1 79.56 88 VAL A O 1
ATOM 677 N N . GLY A 1 89 ? -0.217 -15.688 2.697 1 62.5 89 GLY A N 1
ATOM 678 C CA . GLY A 1 89 ? -0.361 -17.125 2.631 1 62.5 89 GLY A CA 1
ATOM 679 C C . GLY A 1 89 ? 0.676 -17.875 3.455 1 62.5 89 GLY A C 1
ATOM 680 O O . GLY A 1 89 ? 0.397 -18.938 3.998 1 62.5 89 GLY A O 1
ATOM 681 N N . PHE A 1 90 ? 1.868 -17.344 3.438 1 57.31 90 PHE A N 1
ATOM 682 C CA . PHE A 1 90 ? 2.924 -18.078 4.125 1 57.31 90 PHE A CA 1
ATOM 683 C C . PHE A 1 90 ? 2.666 -18.109 5.629 1 57.31 90 PHE A C 1
ATOM 685 O O . PHE A 1 90 ? 3.139 -19.016 6.324 1 57.31 90 PHE A O 1
ATOM 692 N N . GLY A 1 91 ? 2.004 -17.203 6.148 1 49.56 91 GLY A N 1
ATOM 693 C CA . GLY A 1 91 ? 1.688 -17.406 7.551 1 49.56 91 GLY A CA 1
ATOM 694 C C . GLY A 1 91 ? 0.882 -18.656 7.809 1 49.56 91 GLY A C 1
ATOM 695 O O . GLY A 1 91 ? 0.956 -19.234 8.898 1 49.56 91 GLY A O 1
ATOM 696 N N . ARG A 1 92 ? -0.002 -18.953 6.922 1 47.69 92 ARG A N 1
ATOM 697 C CA . ARG A 1 92 ? -0.75 -20.172 7.195 1 47.69 92 ARG A CA 1
ATOM 698 C C . ARG A 1 92 ? 0.156 -21.391 7.121 1 47.69 92 ARG A C 1
ATOM 700 O O . ARG A 1 92 ? -0.012 -22.344 7.887 1 47.69 92 ARG A O 1
ATOM 707 N N . LYS A 1 93 ? 1.083 -21.5 6.117 1 43.88 93 LYS A N 1
ATOM 708 C CA . LYS A 1 93 ? 1.892 -22.719 6.152 1 43.88 93 LYS A CA 1
ATOM 709 C C . LYS A 1 93 ? 2.729 -22.781 7.43 1 43.88 93 LYS A C 1
ATOM 711 O O . LYS A 1 93 ? 3.113 -23.859 7.867 1 43.88 93 LYS A O 1
ATOM 716 N N . SER A 1 94 ? 3.143 -21.641 7.816 1 39.59 94 SER A N 1
ATOM 717 C CA . SER A 1 94 ? 3.881 -21.766 9.07 1 39.59 94 SER A CA 1
ATOM 718 C C . SER A 1 94 ? 2.963 -22.172 10.219 1 39.59 94 SER A C 1
ATOM 720 O O . SER A 1 94 ? 3.412 -22.797 11.188 1 39.59 94 SER A O 1
ATOM 722 N N . GLN A 1 95 ? 1.744 -21.797 10.164 1 37.47 95 GLN A N 1
ATOM 723 C CA . GLN A 1 95 ? 0.858 -22.297 11.203 1 37.47 95 GLN A CA 1
ATOM 724 C C . GLN A 1 95 ? 0.346 -23.688 10.867 1 37.47 95 GLN A C 1
ATOM 726 O O . GLN A 1 95 ? -0.329 -24.328 11.68 1 37.47 95 GLN A O 1
ATOM 731 N N . MET A 1 96 ? 0.33 -24.109 9.617 1 36.19 96 MET A N 1
ATOM 732 C CA . MET A 1 96 ? 0.065 -25.531 9.398 1 36.19 96 MET A CA 1
ATOM 733 C C . MET A 1 96 ? 1.231 -26.375 9.883 1 36.19 96 MET A C 1
ATOM 735 O O . MET A 1 96 ? 2.373 -26.172 9.469 1 36.19 96 MET A O 1
ATOM 739 N N . GLY A 1 97 ? 1.297 -26.688 11.133 1 33.69 97 GLY A N 1
ATOM 740 C CA . GLY A 1 97 ? 2.217 -27.641 11.75 1 33.69 97 GLY A CA 1
ATOM 741 C C . GLY A 1 97 ? 2.623 -28.766 10.812 1 33.69 97 GLY A C 1
ATOM 742 O O . GLY A 1 97 ? 1.981 -28.984 9.789 1 33.69 97 GLY A O 1
ATOM 743 N N . PRO A 1 98 ? 3.877 -29.281 10.828 1 35.97 98 PRO A N 1
ATOM 744 C CA . PRO A 1 98 ? 4.328 -30.484 10.125 1 35.97 98 PRO A CA 1
ATOM 745 C C . PRO A 1 98 ? 3.266 -31.578 10.086 1 35.97 98 PRO A C 1
ATOM 747 O O . PRO A 1 98 ? 3.393 -32.531 9.328 1 35.97 98 PRO A O 1
ATOM 750 N N . ASP A 1 99 ? 2.406 -31.5 11.117 1 34.88 99 ASP A N 1
ATOM 751 C CA . ASP A 1 99 ? 1.653 -32.719 11.422 1 34.88 99 ASP A CA 1
ATOM 752 C C . ASP A 1 99 ? 0.595 -33 10.359 1 34.88 99 ASP A C 1
ATOM 754 O O . ASP A 1 99 ? -0.08 -34.031 10.391 1 34.88 99 ASP A O 1
ATOM 758 N N . SER A 1 100 ? 0.164 -31.938 9.664 1 35.28 100 SER A N 1
ATOM 759 C CA . SER A 1 100 ? -1.032 -32.312 8.922 1 35.28 100 SER A CA 1
ATOM 760 C C . SER A 1 100 ? -0.681 -33.188 7.707 1 35.28 100 SER A C 1
ATOM 762 O O . SER A 1 100 ? -1.518 -33.406 6.828 1 35.28 100 SER A O 1
ATOM 764 N N . SER A 1 101 ? 0.627 -33.281 7.375 1 35.41 101 SER A N 1
ATOM 765 C CA . SER A 1 101 ? 0.978 -34.281 6.391 1 35.41 101 SER A CA 1
ATOM 766 C C . SER A 1 101 ? 0.472 -35.656 6.812 1 35.41 101 SER A C 1
ATOM 768 O O . SER A 1 101 ? 0.671 -36.656 6.098 1 35.41 101 SER A O 1
ATOM 770 N N . ALA A 1 102 ? 0.301 -35.781 8.125 1 32.53 102 ALA A N 1
ATOM 771 C CA . ALA A 1 102 ? 0.073 -37.156 8.547 1 32.53 102 ALA A CA 1
ATOM 772 C C . ALA A 1 102 ? -1.244 -37.688 7.992 1 32.53 102 ALA A C 1
ATOM 774 O O . ALA A 1 102 ? -2.289 -37.562 8.641 1 32.53 102 ALA A O 1
ATOM 775 N N . ILE A 1 103 ? -1.88 -37.156 6.969 1 30.3 103 ILE A N 1
ATOM 776 C CA . ILE A 1 103 ? -2.961 -38.062 6.543 1 30.3 103 ILE A CA 1
ATOM 777 C C . ILE A 1 103 ? -2.473 -39.5 6.535 1 30.3 103 ILE A C 1
ATOM 779 O O . ILE A 1 103 ? -1.293 -39.75 6.289 1 30.3 103 ILE A O 1
ATOM 783 N N . ASP A 1 104 ? -3.342 -40.406 7.121 1 28.86 104 ASP A N 1
ATOM 784 C CA . ASP A 1 104 ? -3.418 -41.812 7.516 1 28.86 104 ASP A CA 1
ATOM 785 C C . ASP A 1 104 ? -3.078 -42.719 6.344 1 28.86 104 ASP A C 1
ATOM 787 O O . ASP A 1 104 ? -3.814 -42.781 5.355 1 28.86 104 ASP A O 1
ATOM 791 N N . SER A 1 105 ? -1.863 -42.594 5.766 1 29.25 105 SER A N 1
ATOM 792 C CA . SER A 1 105 ? -1.451 -43.781 5.02 1 29.25 105 SER A CA 1
ATOM 793 C C . SER A 1 105 ? -1.925 -45.031 5.703 1 29.25 105 SER A C 1
ATOM 795 O O . SER A 1 105 ? -1.134 -45.75 6.34 1 29.25 105 SER A O 1
ATOM 797 N N . GLY A 1 106 ? -3.035 -44.906 6.531 1 27.23 106 GLY A N 1
ATOM 798 C CA . GLY A 1 106 ? -3.484 -46.125 7.176 1 27.23 106 GLY A CA 1
ATOM 799 C C . GLY A 1 106 ? -3.398 -47.344 6.273 1 27.23 106 GLY A C 1
ATOM 800 O O . GLY A 1 106 ? -3.143 -47.219 5.074 1 27.23 106 GLY A O 1
ATOM 801 N N . ASN A 1 107 ? -4.246 -48.469 6.711 1 31.3 107 ASN A N 1
ATOM 802 C CA . ASN A 1 107 ? -4.387 -49.906 6.844 1 31.3 107 ASN A CA 1
ATOM 803 C C . ASN A 1 107 ? -4.766 -50.562 5.516 1 31.3 107 ASN A C 1
ATOM 805 O O . ASN A 1 107 ? -5.949 -50.719 5.219 1 31.3 107 ASN A O 1
ATOM 809 N N . LEU A 1 108 ? -4.367 -50 4.348 1 29.48 108 LEU A N 1
ATOM 810 C CA . LEU A 1 108 ? -4.707 -50.969 3.312 1 29.48 108 LEU A CA 1
ATOM 811 C C . LEU A 1 108 ? -4.098 -52.344 3.625 1 29.48 108 LEU A C 1
ATOM 813 O O . LEU A 1 108 ? -3.314 -52.875 2.832 1 29.48 108 LEU A O 1
ATOM 817 N N . LYS A 1 109 ? -3.996 -52.562 4.961 1 28.86 109 LYS A N 1
ATOM 818 C CA . LYS A 1 109 ? -3.535 -53.906 5.297 1 28.86 109 LYS A CA 1
ATOM 819 C C . LYS A 1 109 ? -4.246 -54.938 4.449 1 28.86 109 LYS A C 1
ATOM 821 O O . LYS A 1 109 ? -3.605 -55.844 3.906 1 28.86 109 LYS A O 1
ATOM 826 N N . ASP A 1 110 ? -5.512 -55.188 4.918 1 27.77 110 ASP A N 1
ATOM 827 C CA . ASP A 1 110 ? -5.75 -56.562 5.418 1 27.77 110 ASP A CA 1
ATOM 828 C C . ASP A 1 110 ? -5.797 -57.562 4.273 1 27.77 110 ASP A C 1
ATOM 830 O O . ASP A 1 110 ? -5.211 -58.656 4.363 1 27.77 110 ASP A O 1
ATOM 834 N N . SER A 1 111 ? -6.98 -57.438 3.529 1 30.5 111 SER A N 1
ATOM 835 C CA . SER A 1 111 ? -7.727 -58.688 3.344 1 30.5 111 SER A CA 1
ATOM 836 C C . SER A 1 111 ? -7.094 -59.562 2.256 1 30.5 111 SER A C 1
ATOM 838 O O . SER A 1 111 ? -7.383 -59.375 1.071 1 30.5 111 SER A O 1
ATOM 840 N N . SER A 1 112 ? -5.766 -59.469 2.174 1 27.31 112 SER A N 1
ATOM 841 C CA . SER A 1 112 ? -5.316 -60.625 1.379 1 27.31 112 SER A CA 1
ATOM 842 C C . SER A 1 112 ? -5.844 -61.938 1.951 1 27.31 112 SER A C 1
ATOM 844 O O . SER A 1 112 ? -5.113 -62.656 2.633 1 27.31 112 SER A O 1
ATOM 846 N N . SER A 1 113 ? -7.047 -61.875 2.805 1 25.47 113 SER A N 1
ATOM 847 C CA . SER A 1 113 ? -7.398 -63.219 3.217 1 25.47 113 SER A CA 1
ATOM 848 C C . SER A 1 113 ? -7.211 -64.188 2.072 1 25.47 113 SER A C 1
ATOM 850 O O . SER A 1 113 ? -7.145 -63.812 0.907 1 25.47 113 SER A O 1
ATOM 852 N N . ASN A 1 114 ? -8.133 -65.125 2.051 1 25.27 114 ASN A N 1
ATOM 853 C CA . ASN A 1 114 ? -8.352 -66.438 1.452 1 25.27 114 ASN A CA 1
ATOM 854 C C . ASN A 1 114 ? -8.469 -66.375 -0.067 1 25.27 114 ASN A C 1
ATOM 856 O O . ASN A 1 114 ? -9.094 -65.438 -0.594 1 25.27 114 ASN A O 1
ATOM 860 N N . MET B 1 1 ? -7.91 -8.727 9.914 1 83.25 1 MET B N 1
ATOM 861 C CA . MET B 1 1 ? -9.148 -8.984 9.188 1 83.25 1 MET B CA 1
ATOM 862 C C . MET B 1 1 ? -8.898 -9.008 7.68 1 83.25 1 MET B C 1
ATOM 864 O O . MET B 1 1 ? -9.211 -10 7.012 1 83.25 1 MET B O 1
ATOM 868 N N . THR B 1 2 ? -8.188 -8.148 7.137 1 88.12 2 THR B N 1
ATOM 869 C CA . THR B 1 2 ? -7.949 -8.031 5.703 1 88.12 2 THR B CA 1
ATOM 870 C C . THR B 1 2 ? -7.188 -9.25 5.184 1 88.12 2 THR B C 1
ATOM 872 O O . THR B 1 2 ? -7.594 -9.867 4.195 1 88.12 2 THR B O 1
ATOM 875 N N . LYS B 1 3 ? -6.25 -9.727 5.918 1 89.44 3 LYS B N 1
ATOM 876 C CA . LYS B 1 3 ? -5.418 -10.852 5.484 1 89.44 3 LYS B CA 1
ATOM 877 C C . LYS B 1 3 ? -6.203 -12.156 5.512 1 89.44 3 LYS B C 1
ATOM 879 O O . LYS B 1 3 ? -6.129 -12.953 4.57 1 89.44 3 LYS B O 1
ATOM 884 N N . ALA B 1 4 ? -6.926 -12.32 6.594 1 90.94 4 ALA B N 1
ATOM 885 C CA . ALA B 1 4 ? -7.73 -13.539 6.727 1 90.94 4 ALA B CA 1
ATOM 886 C C . ALA B 1 4 ? -8.773 -13.625 5.617 1 90.94 4 ALA B C 1
ATOM 888 O O . ALA B 1 4 ? -8.977 -14.695 5.031 1 90.94 4 ALA B O 1
ATOM 889 N N . LEU B 1 5 ? -9.398 -12.539 5.34 1 92.56 5 LEU B N 1
ATOM 890 C CA . LEU B 1 5 ? -10.414 -12.516 4.293 1 92.56 5 LEU B CA 1
ATOM 891 C C . LEU B 1 5 ? -9.789 -12.75 2.922 1 92.56 5 LEU B C 1
ATOM 893 O O . LEU B 1 5 ? -10.398 -13.391 2.061 1 92.56 5 LEU B O 1
ATOM 897 N N . ALA B 1 6 ? -8.648 -12.18 2.762 1 93.62 6 ALA B N 1
ATOM 898 C CA . ALA B 1 6 ? -7.945 -12.391 1.499 1 93.62 6 ALA B CA 1
ATOM 899 C C . ALA B 1 6 ? -7.676 -13.875 1.265 1 93.62 6 ALA B C 1
ATOM 901 O O . ALA B 1 6 ? -7.859 -14.375 0.154 1 93.62 6 ALA B O 1
ATOM 902 N N . ILE B 1 7 ? -7.266 -14.578 2.289 1 91.44 7 ILE B N 1
ATOM 903 C CA . ILE B 1 7 ? -6.98 -16 2.193 1 91.44 7 ILE B CA 1
ATOM 904 C C . ILE B 1 7 ? -8.266 -16.766 1.872 1 91.44 7 ILE B C 1
ATOM 906 O O . ILE B 1 7 ? -8.297 -17.578 0.935 1 91.44 7 ILE B O 1
ATOM 910 N N . ASP B 1 8 ? -9.289 -16.469 2.611 1 91.06 8 ASP B N 1
ATOM 911 C CA . ASP B 1 8 ? -10.562 -17.172 2.469 1 91.06 8 ASP B CA 1
ATOM 912 C C . ASP B 1 8 ? -11.148 -16.969 1.074 1 91.06 8 ASP B C 1
ATOM 914 O O . ASP B 1 8 ? -11.719 -17.891 0.496 1 91.06 8 ASP B O 1
ATOM 918 N N . GLU B 1 9 ? -10.953 -15.789 0.518 1 92.88 9 GLU B N 1
ATOM 919 C CA . GLU B 1 9 ? -11.617 -15.43 -0.735 1 92.88 9 GLU B CA 1
ATOM 920 C C . GLU B 1 9 ? -10.75 -15.789 -1.938 1 92.88 9 GLU B C 1
ATOM 922 O O . GLU B 1 9 ? -11.203 -15.734 -3.08 1 92.88 9 GLU B O 1
ATOM 927 N N . SER B 1 10 ? -9.562 -16.172 -1.671 1 88.56 10 SER B N 1
ATOM 928 C CA . SER B 1 10 ? -8.625 -16.438 -2.758 1 88.56 10 SER B CA 1
ATOM 929 C C . SER B 1 10 ? -9.141 -17.562 -3.656 1 88.56 10 SER B C 1
ATOM 931 O O . SER B 1 10 ? -8.922 -17.547 -4.867 1 88.56 10 SER B O 1
ATOM 933 N N . LYS B 1 11 ? -9.781 -18.547 -3.166 1 87.25 11 LYS B N 1
ATOM 934 C CA .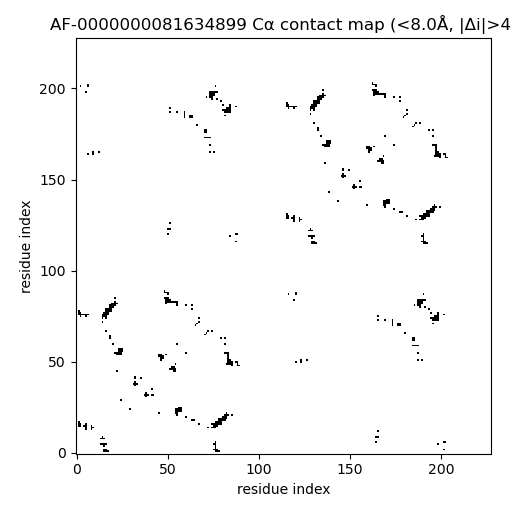 LYS B 1 11 ? -10.273 -19.688 -3.934 1 87.25 11 LYS B CA 1
ATOM 935 C C . LYS B 1 11 ? -11.312 -19.25 -4.965 1 87.25 11 LYS B C 1
ATOM 937 O O . LYS B 1 11 ? -11.578 -19.969 -5.93 1 87.25 11 LYS B O 1
ATOM 942 N N . TYR B 1 12 ? -11.906 -18.078 -4.762 1 91.69 12 TYR B N 1
ATOM 943 C CA . TYR B 1 12 ? -12.906 -17.562 -5.684 1 91.69 12 TYR B CA 1
ATOM 944 C C . TYR B 1 12 ? -12.289 -16.547 -6.641 1 91.69 12 TYR B C 1
ATOM 946 O O . TYR B 1 12 ? -12.992 -15.953 -7.461 1 91.69 12 TYR B O 1
ATOM 954 N N . GLY B 1 13 ? -10.977 -16.219 -6.445 1 90.31 13 GLY B N 1
ATOM 955 C CA . GLY B 1 13 ? -10.312 -15.25 -7.309 1 90.31 13 GLY B CA 1
ATOM 956 C C . GLY B 1 13 ? -10.586 -13.805 -6.918 1 90.31 13 GLY B C 1
ATOM 957 O O . GLY B 1 13 ? -10.477 -12.898 -7.742 1 90.31 13 GLY B O 1
ATOM 958 N N . VAL B 1 14 ? -11.023 -13.602 -5.656 1 92.88 14 VAL B N 1
ATOM 959 C CA . VAL B 1 14 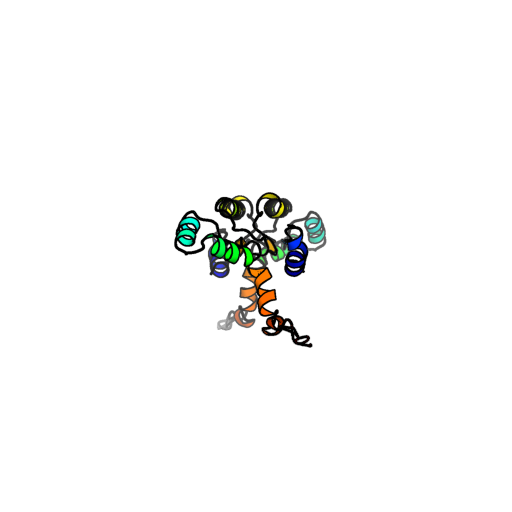? -11.367 -12.266 -5.176 1 92.88 14 VAL B CA 1
ATOM 960 C C . VAL B 1 14 ? -10.188 -11.672 -4.402 1 92.88 14 VAL B C 1
ATOM 962 O O . VAL B 1 14 ? -9.594 -12.344 -3.555 1 92.88 14 VAL B O 1
ATOM 965 N N . ARG B 1 15 ? -9.836 -10.516 -4.762 1 94.62 15 ARG B N 1
ATOM 966 C CA . ARG B 1 15 ? -8.805 -9.789 -4.027 1 94.62 15 ARG B CA 1
ATOM 967 C C . ARG B 1 15 ? -9.422 -8.992 -2.877 1 94.62 15 ARG B C 1
ATOM 969 O O . ARG B 1 15 ? -10.5 -8.414 -3.02 1 94.62 15 ARG B O 1
ATOM 976 N N . VAL B 1 16 ? -8.773 -9.016 -1.722 1 95.5 16 VAL B N 1
ATOM 977 C CA . VAL B 1 16 ? -9.227 -8.25 -0.562 1 95.5 16 VAL B CA 1
ATOM 978 C C . VAL B 1 16 ? -8.109 -7.336 -0.075 1 95.5 16 VAL B C 1
ATOM 980 O O . VAL B 1 16 ? -7.027 -7.809 0.288 1 95.5 16 VAL B O 1
ATOM 983 N N . ASN B 1 17 ? -8.383 -6.074 -0.126 1 96.56 17 ASN B N 1
ATOM 984 C CA . ASN B 1 17 ? -7.449 -5.066 0.36 1 96.56 17 ASN B CA 1
ATOM 985 C C . ASN B 1 17 ? -8.148 -4.02 1.223 1 96.56 17 ASN B C 1
ATOM 987 O O . ASN B 1 17 ? -9.375 -3.908 1.192 1 96.56 17 ASN B O 1
ATOM 991 N N . SER B 1 18 ? -7.359 -3.41 2 1 95.62 18 SER B N 1
ATOM 992 C CA . SER B 1 18 ? -7.902 -2.357 2.854 1 95.62 18 SER B CA 1
ATOM 993 C C . SER B 1 18 ? -7.137 -1.052 2.678 1 95.62 18 SER B C 1
ATOM 995 O O . SER B 1 18 ? -6.012 -1.05 2.178 1 95.62 18 SER B O 1
ATOM 997 N N . ILE B 1 19 ? -7.777 0.018 2.982 1 96.19 19 ILE B N 1
ATOM 998 C CA . ILE B 1 19 ? -7.176 1.346 3.029 1 96.19 19 ILE B CA 1
ATOM 999 C C . ILE B 1 19 ? -7.328 1.933 4.43 1 96.19 19 ILE B C 1
ATOM 1001 O O . ILE B 1 19 ? -8.406 1.863 5.027 1 96.19 19 ILE B O 1
ATOM 1005 N N . SER B 1 20 ? -6.246 2.449 4.961 1 93.88 20 SER B N 1
ATOM 1006 C CA . SER B 1 20 ? -6.262 3.092 6.27 1 93.88 20 SER B CA 1
ATOM 1007 C C . SER B 1 20 ? -5.836 4.555 6.176 1 93.88 20 SER B C 1
ATOM 1009 O O . SER B 1 20 ? -4.645 4.855 6.113 1 93.88 20 SER B O 1
ATOM 1011 N N . PRO B 1 21 ? -6.812 5.387 6.184 1 92.44 21 PRO B N 1
ATOM 1012 C CA . PRO B 1 21 ? -6.477 6.812 6.188 1 92.44 21 PRO B CA 1
ATOM 1013 C C . PRO B 1 21 ? -6.234 7.352 7.594 1 92.44 21 PRO B C 1
ATOM 1015 O O . PRO B 1 21 ? -6.734 6.793 8.57 1 92.44 21 PRO B O 1
ATOM 1018 N N . SER B 1 22 ? -5.418 8.242 7.711 1 88 22 SER B N 1
ATOM 1019 C CA . SER B 1 22 ? -5.312 8.984 8.961 1 88 22 SER B CA 1
ATOM 1020 C C . SER B 1 22 ? -6.148 10.266 8.922 1 88 22 SER B C 1
ATOM 1022 O O . SER B 1 22 ? -7.344 10.219 8.633 1 88 22 SER B O 1
ATOM 1024 N N . HIS B 1 23 ? -5.555 11.445 9.164 1 83.81 23 HIS B N 1
ATOM 1025 C CA . HIS B 1 23 ? -6.297 12.703 9.227 1 83.81 23 HIS B CA 1
ATOM 1026 C C . HIS B 1 23 ? -6.617 13.219 7.824 1 83.81 23 HIS B C 1
ATOM 1028 O O . HIS B 1 23 ? -5.719 13.641 7.098 1 83.81 23 HIS B O 1
ATOM 1034 N N . ILE B 1 24 ? -7.898 13.031 7.508 1 86.81 24 ILE B N 1
ATOM 1035 C CA . ILE B 1 24 ? -8.398 13.523 6.227 1 86.81 24 ILE B CA 1
ATOM 1036 C C . ILE B 1 24 ? -9.25 14.773 6.453 1 86.81 24 ILE B C 1
ATOM 1038 O O . ILE B 1 24 ? -10.102 14.797 7.348 1 86.81 24 ILE B O 1
ATOM 1042 N N . TRP B 1 25 ? -8.977 15.742 5.68 1 83 25 TRP B N 1
ATOM 1043 C CA . TRP B 1 25 ? -9.742 16.969 5.781 1 83 25 TRP B CA 1
ATOM 1044 C C . TRP B 1 25 ? -11.148 16.781 5.23 1 83 25 TRP B C 1
ATOM 1046 O O . TRP B 1 25 ? -11.328 16.438 4.059 1 83 25 TRP B O 1
ATOM 1056 N N . THR B 1 26 ? -12.047 16.719 6.184 1 77.19 26 THR B N 1
ATOM 1057 C CA . THR B 1 26 ? -13.453 16.672 5.789 1 77.19 26 THR B CA 1
ATOM 1058 C C . THR B 1 26 ? -14.203 17.906 6.305 1 77.19 26 THR B C 1
ATOM 1060 O O . THR B 1 26 ? -13.727 18.594 7.211 1 77.19 26 THR B O 1
ATOM 1063 N N . PRO B 1 27 ? -15.172 18.219 5.516 1 70.19 27 PRO B N 1
ATOM 1064 C CA . PRO B 1 27 ? -15.969 19.359 5.98 1 70.19 27 PRO B CA 1
ATOM 1065 C C . PRO B 1 27 ? -16.328 19.25 7.465 1 70.19 27 PRO B C 1
ATOM 1067 O O . PRO B 1 27 ? -16.5 20.281 8.133 1 70.19 27 PRO B O 1
ATOM 1070 N N . LEU B 1 28 ? -16.391 18.078 7.906 1 63.31 28 LEU B N 1
ATOM 1071 C CA . LEU B 1 28 ? -16.703 17.891 9.32 1 63.31 28 LEU B CA 1
ATOM 1072 C C . LEU B 1 28 ? -15.562 18.406 10.203 1 63.31 28 LEU B C 1
ATOM 1074 O O . LEU B 1 28 ? -15.805 18.969 11.266 1 63.31 28 LEU B O 1
ATOM 1078 N N . TRP B 1 29 ? -14.32 18.172 9.766 1 68.25 29 TRP B N 1
ATOM 1079 C CA . TRP B 1 29 ? -13.188 18.703 10.516 1 68.25 29 TRP B CA 1
ATOM 1080 C C . TRP B 1 29 ? -13.242 20.219 10.578 1 68.25 29 TRP B C 1
ATOM 1082 O O . TRP B 1 29 ? -12.867 20.828 11.594 1 68.25 29 TRP B O 1
ATOM 1092 N N . GLU B 1 30 ? -13.766 20.719 9.508 1 65.5 30 GLU B N 1
ATOM 1093 C CA . GLU B 1 30 ? -13.953 22.172 9.531 1 65.5 30 GLU B CA 1
ATOM 1094 C C . GLU B 1 30 ? -14.93 22.578 10.625 1 65.5 30 GLU B C 1
ATOM 1096 O O . GLU B 1 30 ? -14.695 23.562 11.336 1 65.5 30 GLU B O 1
ATOM 1101 N N . ARG B 1 31 ? -15.914 21.812 10.766 1 67.44 31 ARG B N 1
ATOM 1102 C CA . ARG B 1 31 ? -16.938 22.125 11.766 1 67.44 31 ARG B CA 1
ATOM 1103 C C . ARG B 1 31 ? -16.406 21.875 13.172 1 67.44 31 ARG B C 1
ATOM 1105 O O . ARG B 1 31 ? -16.656 22.656 14.086 1 67.44 31 ARG B O 1
ATOM 1112 N N . GLU B 1 32 ? -15.711 20.75 13.25 1 67.5 32 GLU B N 1
ATOM 1113 C CA . GLU B 1 32 ? -15.188 20.375 14.562 1 67.5 32 GLU B CA 1
ATOM 1114 C C . GLU B 1 32 ? -14.102 21.344 15.016 1 67.5 32 GLU B C 1
ATOM 1116 O O . GLU B 1 32 ? -14.055 21.734 16.188 1 67.5 32 GLU B O 1
ATOM 1121 N N . ALA B 1 33 ? -13.312 21.781 14.078 1 67.12 33 ALA B N 1
ATOM 1122 C CA . ALA B 1 33 ? -12.266 22.734 14.398 1 67.12 33 ALA B CA 1
ATOM 1123 C C . ALA B 1 33 ? -12.867 24.062 14.859 1 67.12 33 ALA B C 1
ATOM 1125 O O . ALA B 1 33 ? -12.32 24.719 15.758 1 67.12 33 ALA B O 1
ATOM 1126 N N . ASN B 1 34 ? -14.008 24.312 14.281 1 67.31 34 ASN B N 1
ATOM 1127 C CA . ASN B 1 34 ? -14.648 25.578 14.602 1 67.31 34 ASN B CA 1
ATOM 1128 C C . ASN B 1 34 ? -15.281 25.547 15.984 1 67.31 34 ASN B C 1
ATOM 1130 O O . ASN B 1 34 ? -15.625 26.594 16.531 1 67.31 34 ASN B O 1
ATOM 1134 N N . ARG B 1 35 ? -15.422 24.312 16.422 1 66.94 35 ARG B N 1
ATOM 1135 C CA . ARG B 1 35 ? -16.016 24.188 17.75 1 66.94 35 ARG B CA 1
ATOM 1136 C C . ARG B 1 35 ? -15 24.531 18.844 1 66.94 35 ARG B C 1
ATOM 1138 O O . ARG B 1 35 ? -15.375 24.812 19.984 1 66.94 35 ARG B O 1
ATOM 1145 N N . PHE B 1 36 ? -13.898 24.453 18.375 1 69.38 36 PHE B N 1
ATOM 1146 C CA . PHE B 1 36 ? -12.852 24.781 19.359 1 69.38 36 PHE B CA 1
ATOM 1147 C C . PHE B 1 36 ? -12.516 26.266 19.312 1 69.38 36 PHE B C 1
ATOM 1149 O O . PHE B 1 36 ? -12.812 26.953 18.328 1 69.38 36 PHE B O 1
ATOM 1156 N N . LYS B 1 37 ? -12.102 26.781 20.484 1 71.69 37 LYS B N 1
ATOM 1157 C CA . LYS B 1 37 ? -11.781 28.203 20.625 1 71.69 37 LYS B CA 1
ATOM 1158 C C . LYS B 1 37 ? -10.727 28.641 19.609 1 71.69 37 LYS B C 1
ATOM 1160 O O . LYS B 1 37 ? -10.789 29.75 19.078 1 71.69 37 LYS B O 1
ATOM 1165 N N . ASN B 1 38 ? -9.828 27.656 19.297 1 76.88 38 ASN B N 1
ATOM 1166 C CA . ASN B 1 38 ? -8.766 27.953 18.344 1 76.88 38 ASN B CA 1
ATOM 1167 C C . ASN B 1 38 ? -8.68 26.891 17.25 1 76.88 38 ASN B C 1
ATOM 1169 O O . ASN B 1 38 ? -7.844 25.984 17.328 1 76.88 38 ASN B O 1
ATOM 1173 N N . PRO B 1 39 ? -9.562 27.016 16.344 1 74.81 39 PRO B N 1
ATOM 1174 C CA . PRO B 1 39 ? -9.617 26.016 15.273 1 74.81 39 PRO B CA 1
ATOM 1175 C C . PRO B 1 39 ? -8.281 25.828 14.562 1 74.81 39 PRO B C 1
ATOM 1177 O O . PRO B 1 39 ? -7.918 24.719 14.188 1 74.81 39 PRO B O 1
ATOM 1180 N N . GLU B 1 40 ? -7.59 26.922 14.445 1 76.69 40 GLU B N 1
ATOM 1181 C CA . GLU B 1 40 ? -6.305 26.875 13.758 1 76.69 40 GLU B CA 1
ATOM 1182 C C . GLU B 1 40 ? -5.297 26.031 14.523 1 76.69 40 GLU B C 1
ATOM 1184 O O . GLU B 1 40 ? -4.5 25.297 13.922 1 76.69 40 GLU B O 1
ATOM 1189 N N . ALA B 1 41 ? -5.43 26.125 15.852 1 77.75 41 ALA B N 1
ATOM 1190 C CA . ALA B 1 41 ? -4.488 25.375 16.688 1 77.75 41 ALA B CA 1
ATOM 1191 C C . ALA B 1 41 ? -4.715 23.875 16.578 1 77.75 41 ALA B C 1
ATOM 1193 O O . ALA B 1 41 ? -3.76 23.094 16.562 1 77.75 41 ALA B O 1
ATOM 1194 N N . ILE B 1 42 ? -5.91 23.5 16.516 1 73.38 42 ILE B N 1
ATOM 1195 C CA . ILE B 1 42 ? -6.254 22.094 16.406 1 73.38 42 ILE B CA 1
ATOM 1196 C C . ILE B 1 42 ? -5.801 21.547 15.055 1 73.38 42 ILE B C 1
ATOM 1198 O O . ILE B 1 42 ? -5.273 20.438 14.969 1 73.38 42 ILE B O 1
ATOM 1202 N N . VAL B 1 43 ? -6.008 22.359 14.023 1 76.44 43 VAL B N 1
ATOM 1203 C CA . VAL B 1 43 ? -5.586 21.984 12.68 1 76.44 43 VAL B CA 1
ATOM 1204 C C . VAL B 1 43 ? -4.066 21.844 12.633 1 76.44 43 VAL B C 1
ATOM 1206 O O . VAL B 1 43 ? -3.547 20.875 12.078 1 76.44 43 VAL B O 1
ATOM 1209 N N . GLN B 1 44 ? -3.488 22.781 13.266 1 79.88 44 GLN B N 1
ATOM 1210 C CA . GLN B 1 44 ? -2.029 22.766 13.281 1 79.88 44 GLN B CA 1
ATOM 1211 C C . GLN B 1 44 ? -1.502 21.547 14.047 1 79.88 44 GLN B C 1
ATOM 1213 O O . GLN B 1 44 ? -0.507 20.938 13.641 1 79.88 44 GLN B O 1
ATOM 1218 N N . GLU B 1 45 ? -2.195 21.281 15.125 1 77.19 45 GLU B N 1
ATOM 1219 C CA . GLU B 1 45 ? -1.802 20.109 15.906 1 77.19 45 GLU B CA 1
ATOM 1220 C C . GLU B 1 45 ? -1.964 18.828 15.094 1 77.19 45 GLU B C 1
ATOM 1222 O O . GLU B 1 45 ? -1.098 17.953 15.133 1 77.19 45 GLU B O 1
ATOM 1227 N N . GLY B 1 46 ? -3.066 18.75 14.414 1 74.75 46 GLY B N 1
ATOM 1228 C CA . GLY B 1 46 ? -3.309 17.594 13.578 1 74.75 46 GLY B CA 1
ATOM 1229 C C . GLY B 1 46 ? -2.291 17.438 12.461 1 74.75 46 GLY B C 1
ATOM 1230 O O . GLY B 1 46 ? -1.845 16.328 12.172 1 74.75 46 GLY B O 1
ATOM 1231 N N . GLU B 1 47 ? -1.954 18.609 11.898 1 81.62 47 GLU B N 1
ATOM 1232 C CA . GLU B 1 47 ? -0.959 18.609 10.828 1 81.62 47 GLU B CA 1
ATOM 1233 C C . GLU B 1 47 ? 0.411 18.188 11.344 1 81.62 47 GLU B C 1
ATOM 1235 O O . G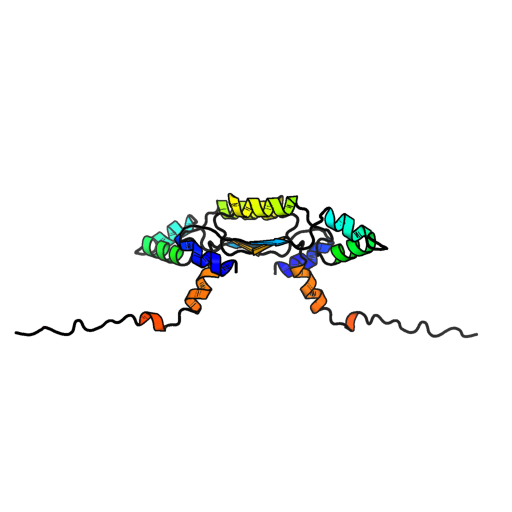LU B 1 47 ? 1.167 17.516 10.641 1 81.62 47 GLU B O 1
ATOM 1240 N N . SER B 1 48 ? 0.633 18.547 12.617 1 80.94 48 SER B N 1
ATOM 1241 C CA . SER B 1 48 ? 1.952 18.281 13.188 1 80.94 48 SER B CA 1
ATOM 1242 C C . SER B 1 48 ? 2.162 16.797 13.445 1 80.94 48 SER B C 1
ATOM 1244 O O . SER B 1 48 ? 3.299 16.328 13.562 1 80.94 48 SER B O 1
ATOM 1246 N N . TYR B 1 49 ? 1.059 16.109 13.469 1 79.25 49 TYR B N 1
ATOM 1247 C CA . TYR B 1 49 ? 1.137 14.672 13.727 1 79.25 49 TYR B CA 1
ATOM 1248 C C . TYR B 1 49 ? 1.469 13.906 12.453 1 79.25 49 TYR B C 1
ATOM 1250 O O . TYR B 1 49 ? 1.783 12.711 12.5 1 79.25 49 TYR B O 1
ATOM 1258 N N . GLN B 1 50 ? 1.484 14.594 11.398 1 83.81 50 GLN B N 1
ATOM 1259 C CA . GLN B 1 50 ? 1.792 13.953 10.125 1 83.81 50 GLN B CA 1
ATOM 1260 C C . GLN B 1 50 ? 3.164 14.383 9.609 1 83.8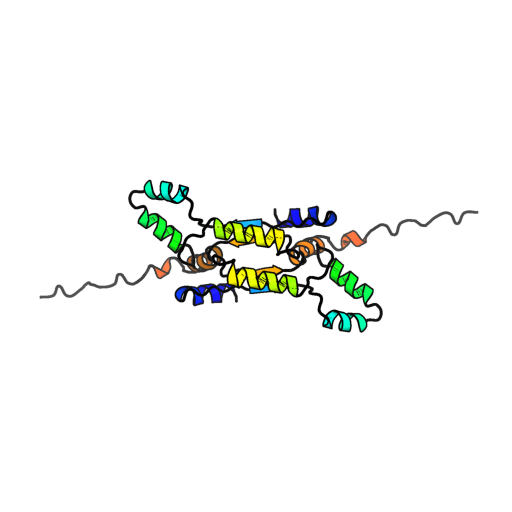1 50 GLN B C 1
ATOM 1262 O O . GLN B 1 50 ? 3.508 15.562 9.648 1 83.81 50 GLN B O 1
ATOM 1267 N N . LEU B 1 51 ? 3.873 13.477 9.18 1 88.5 51 LEU B N 1
ATOM 1268 C CA . LEU B 1 51 ? 5.191 13.773 8.633 1 88.5 51 LEU B CA 1
ATOM 1269 C C . LEU B 1 51 ? 5.09 14.773 7.484 1 88.5 51 LEU B C 1
ATOM 1271 O O . LEU B 1 51 ? 5.973 15.617 7.312 1 88.5 51 LEU B O 1
ATOM 1275 N N . MET B 1 52 ? 3.977 14.758 6.742 1 91 52 MET B N 1
ATOM 1276 C CA . MET B 1 52 ? 3.824 15.617 5.57 1 91 52 MET B CA 1
ATOM 1277 C C . MET B 1 52 ? 3.27 16.984 5.965 1 91 52 MET B C 1
ATOM 1279 O O . MET B 1 52 ? 3.193 17.891 5.137 1 91 52 MET B O 1
ATOM 1283 N N . GLY B 1 53 ? 2.834 17.141 7.195 1 88.06 53 GLY B N 1
ATOM 1284 C CA . GLY B 1 53 ? 2.439 18.438 7.711 1 88.06 53 GLY B CA 1
ATOM 1285 C C . GLY B 1 53 ? 1.12 18.922 7.145 1 88.06 53 GLY B C 1
ATOM 1286 O O . GLY B 1 53 ? 0.883 20.125 7.062 1 88.06 53 GLY B O 1
ATOM 1287 N N . ARG B 1 54 ? 0.348 18 6.629 1 88 54 ARG B N 1
ATOM 1288 C CA . ARG B 1 54 ? -0.954 18.375 6.086 1 88 54 ARG B CA 1
ATOM 1289 C C . ARG B 1 54 ? -1.961 17.234 6.25 1 88 54 ARG B C 1
ATOM 1291 O O . ARG B 1 54 ? -1.581 16.094 6.504 1 88 54 ARG B O 1
ATOM 1298 N N . PHE B 1 55 ? -3.213 17.688 6.094 1 89.62 55 PHE B N 1
ATOM 1299 C CA . PHE B 1 55 ? -4.273 16.688 6.012 1 89.62 55 PHE B CA 1
ATOM 1300 C C . PHE B 1 55 ? -4.348 16.094 4.613 1 89.62 55 PHE B C 1
ATOM 1302 O O . PHE B 1 55 ? -3.977 16.734 3.633 1 89.62 55 PHE B O 1
ATOM 1309 N N . GLY B 1 56 ? -4.75 14.82 4.613 1 92.25 56 GLY B N 1
ATOM 1310 C CA . GLY B 1 56 ? -5.098 14.25 3.322 1 92.25 56 GLY B CA 1
ATOM 1311 C C . GLY B 1 56 ? -6.445 14.719 2.805 1 92.25 56 GLY B C 1
ATOM 1312 O O . GLY B 1 56 ? -7.188 15.391 3.52 1 92.25 56 GLY B O 1
ATOM 1313 N N . THR B 1 57 ? -6.73 14.406 1.547 1 92.81 57 THR B N 1
ATOM 1314 C CA . THR B 1 57 ? -8 14.797 0.948 1 92.81 57 THR B CA 1
ATOM 1315 C C . THR B 1 57 ? -8.82 13.562 0.576 1 92.81 57 THR B C 1
ATOM 1317 O O . THR B 1 57 ? -8.266 12.477 0.384 1 92.81 57 THR B O 1
ATOM 1320 N N . PRO B 1 58 ? -10.117 13.758 0.492 1 93.5 58 PRO B N 1
ATOM 1321 C CA . PRO B 1 58 ? -10.945 12.648 0.018 1 93.5 58 PRO B CA 1
ATOM 1322 C C . PRO B 1 58 ? -10.547 12.164 -1.371 1 93.5 58 PRO B C 1
ATOM 1324 O O . PRO B 1 58 ? -10.656 10.969 -1.667 1 93.5 58 PRO B O 1
ATOM 1327 N N . GLU B 1 59 ? -10.039 13.023 -2.17 1 95.44 59 GLU B N 1
ATOM 1328 C CA . GLU B 1 59 ? -9.586 12.664 -3.512 1 95.44 59 GLU B CA 1
ATOM 1329 C C . GLU B 1 59 ? -8.391 11.719 -3.459 1 95.44 59 GLU B C 1
ATOM 1331 O O . GLU B 1 59 ? -8.305 10.773 -4.25 1 95.44 59 GLU B O 1
ATOM 1336 N N . GLU B 1 60 ? -7.5 11.945 -2.596 1 95.75 60 GLU B N 1
ATOM 1337 C CA . GLU B 1 60 ? -6.336 11.078 -2.449 1 95.75 60 GLU B CA 1
ATOM 1338 C C . GLU B 1 60 ? -6.734 9.688 -1.973 1 95.75 60 GLU B C 1
ATOM 1340 O O . GLU B 1 60 ? -6.152 8.688 -2.396 1 95.75 60 GLU B O 1
ATOM 1345 N N . VAL B 1 61 ? -7.73 9.688 -1.12 1 95.88 61 VAL B N 1
ATOM 1346 C CA . VAL B 1 61 ? -8.258 8.398 -0.678 1 95.88 61 VAL B CA 1
ATOM 1347 C C . VAL B 1 61 ? -8.906 7.672 -1.857 1 95.88 61 VAL B C 1
ATOM 1349 O O . VAL B 1 61 ? -8.672 6.48 -2.062 1 95.88 61 VAL B O 1
ATOM 1352 N N . ALA B 1 62 ? -9.672 8.438 -2.602 1 97.06 62 ALA B N 1
ATOM 1353 C CA . ALA B 1 62 ? -10.367 7.867 -3.756 1 97.06 62 ALA B CA 1
ATOM 1354 C C . ALA B 1 62 ? -9.375 7.301 -4.766 1 97.06 62 ALA B C 1
ATOM 1356 O O . ALA B 1 62 ? -9.617 6.25 -5.363 1 97.06 62 ALA B O 1
ATOM 1357 N N . LEU B 1 63 ? -8.273 7.93 -4.957 1 97.38 63 LEU B N 1
ATOM 1358 C CA . LEU B 1 63 ? -7.242 7.461 -5.883 1 97.38 63 LEU B CA 1
ATOM 1359 C C . LEU B 1 63 ? -6.609 6.168 -5.383 1 97.38 63 LEU B C 1
ATOM 1361 O O . LEU B 1 63 ? -6.273 5.289 -6.18 1 97.38 63 LEU B O 1
ATOM 1365 N N . GLY B 1 64 ? -6.461 6.059 -4.031 1 97.75 64 GLY B N 1
ATOM 1366 C CA . GLY B 1 64 ? -6 4.805 -3.465 1 97.75 64 GLY B CA 1
ATOM 1367 C C . GLY B 1 64 ? -6.953 3.65 -3.705 1 97.75 64 GLY B C 1
ATOM 1368 O O . GLY B 1 64 ? -6.531 2.553 -4.078 1 97.75 64 GLY B O 1
ATOM 1369 N N . VAL B 1 65 ? -8.242 3.977 -3.598 1 97.19 65 VAL B N 1
ATOM 1370 C CA . VAL B 1 65 ? -9.289 2.984 -3.84 1 97.19 65 VAL B CA 1
ATOM 1371 C C . VAL B 1 65 ? -9.25 2.541 -5.301 1 97.19 65 VAL B C 1
ATOM 1373 O O . VAL B 1 65 ? -9.312 1.345 -5.594 1 97.19 65 VAL B O 1
ATOM 1376 N N . LEU B 1 66 ? -9.109 3.5 -6.164 1 97.56 66 LEU B N 1
ATOM 1377 C CA . LEU B 1 66 ? -9.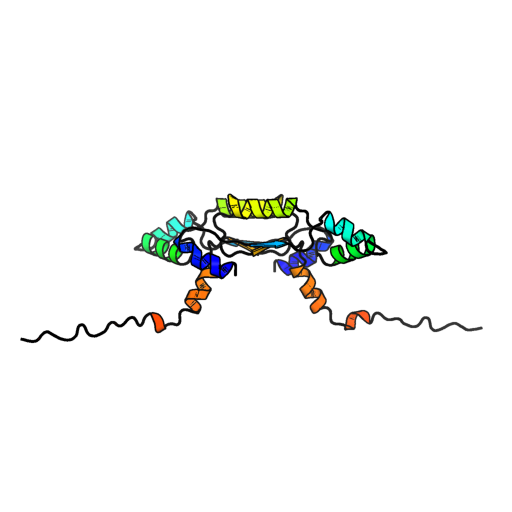078 3.209 -7.59 1 97.56 66 LEU B CA 1
ATOM 1378 C C . LEU B 1 66 ? -7.867 2.346 -7.941 1 97.56 66 LEU B C 1
ATOM 1380 O O . LEU B 1 66 ? -7.984 1.398 -8.727 1 97.56 66 LEU B O 1
ATOM 1384 N N . PHE B 1 67 ? -6.793 2.65 -7.383 1 97.81 67 PHE B N 1
ATOM 1385 C CA . PHE B 1 67 ? -5.586 1.87 -7.629 1 97.81 67 PHE B CA 1
ATOM 1386 C C . PHE B 1 67 ? -5.781 0.422 -7.199 1 97.81 67 PHE B C 1
ATOM 1388 O O . PHE B 1 67 ? -5.531 -0.501 -7.977 1 97.81 67 PHE B O 1
ATOM 1395 N N . LEU B 1 68 ? -6.297 0.207 -5.992 1 97 68 LEU B N 1
ATOM 1396 C CA . LEU B 1 68 ? -6.453 -1.151 -5.48 1 97 68 LEU B CA 1
ATOM 1397 C C . LEU B 1 68 ? -7.516 -1.908 -6.273 1 97 68 LEU B C 1
ATOM 1399 O O . LEU B 1 68 ? -7.379 -3.111 -6.508 1 97 68 LEU B O 1
ATOM 1403 N N . ALA B 1 69 ? -8.523 -1.184 -6.707 1 95.94 69 ALA B N 1
ATOM 1404 C CA . ALA B 1 69 ? -9.641 -1.82 -7.398 1 95.94 69 ALA B CA 1
ATOM 1405 C C . ALA B 1 69 ? -9.281 -2.125 -8.852 1 95.94 69 ALA B C 1
ATOM 1407 O O . ALA B 1 69 ? -9.648 -3.18 -9.375 1 95.94 69 ALA B O 1
ATOM 1408 N N . ALA B 1 70 ? -8.516 -1.241 -9.492 1 95.75 70 ALA B N 1
ATOM 1409 C CA . ALA B 1 70 ? -8.391 -1.331 -10.945 1 95.75 70 ALA B CA 1
ATOM 1410 C C . ALA B 1 70 ? -6.957 -1.683 -11.352 1 95.75 70 ALA B C 1
ATOM 1412 O O . ALA B 1 70 ? -6.746 -2.494 -12.258 1 95.75 70 ALA B O 1
ATOM 1413 N N . ASP B 1 71 ? -6.004 -1.148 -10.656 1 95.19 71 ASP B N 1
ATOM 1414 C CA . ASP B 1 71 ? -4.633 -1.261 -11.148 1 95.19 71 ASP B CA 1
ATOM 1415 C C . ASP B 1 71 ? -3.828 -2.242 -10.297 1 95.19 71 ASP B C 1
ATOM 1417 O O . ASP B 1 71 ? -2.957 -2.945 -10.812 1 95.19 71 ASP B O 1
ATOM 1421 N N . GLY B 1 72 ? -4.133 -2.271 -8.969 1 96.19 72 GLY B N 1
ATOM 1422 C CA . GLY B 1 72 ? -3.404 -3.148 -8.07 1 96.19 72 GLY B CA 1
ATOM 1423 C C . GLY B 1 72 ? -3.834 -4.602 -8.164 1 96.19 72 GLY B C 1
ATOM 1424 O O . GLY B 1 72 ? -4.141 -5.234 -7.156 1 96.19 72 GLY B O 1
ATOM 1425 N N . THR B 1 73 ? -3.807 -5.148 -9.43 1 95.81 73 THR B N 1
ATOM 1426 C CA . THR B 1 73 ? -4.395 -6.453 -9.703 1 95.81 73 THR B CA 1
ATOM 1427 C C . THR B 1 73 ? -3.555 -7.57 -9.086 1 95.81 73 THR B C 1
ATOM 1429 O O . THR B 1 73 ? -4.016 -8.703 -8.969 1 95.81 73 THR B O 1
ATOM 1432 N N . PHE B 1 74 ? -2.352 -7.262 -8.664 1 95.12 74 PHE B N 1
ATOM 1433 C CA . PHE B 1 74 ? -1.495 -8.258 -8.031 1 95.12 74 PHE B CA 1
ATOM 1434 C C . PHE B 1 74 ? -1.354 -7.98 -6.535 1 95.12 74 PHE B C 1
ATOM 1436 O O . PHE B 1 74 ? -0.364 -8.375 -5.918 1 95.12 74 PHE B O 1
ATOM 1443 N N . CYS B 1 75 ? -2.334 -7.207 -6.07 1 95.81 75 CYS B N 1
ATOM 1444 C CA . CYS B 1 75 ? -2.385 -6.898 -4.645 1 95.81 75 CYS B CA 1
ATOM 1445 C C . CYS B 1 75 ? -3.572 -7.586 -3.982 1 95.81 75 CYS B C 1
ATOM 1447 O O . CYS B 1 75 ? -4.719 -7.398 -4.402 1 95.81 75 CYS B O 1
ATOM 1449 N N . THR B 1 76 ? -3.295 -8.367 -2.965 1 95.69 76 THR B N 1
ATOM 1450 C CA . THR B 1 76 ? -4.336 -8.883 -2.082 1 95.69 76 THR B CA 1
ATOM 1451 C C . THR B 1 76 ? -3.797 -9.078 -0.668 1 95.69 76 THR B C 1
ATOM 1453 O O . THR B 1 76 ? -2.613 -9.375 -0.484 1 95.69 76 THR B O 1
ATOM 1456 N N . GLY B 1 77 ? -4.555 -8.773 0.319 1 94.06 77 GLY B N 1
ATOM 1457 C CA . GLY B 1 77 ? -4.148 -8.867 1.712 1 94.06 77 GLY B CA 1
ATOM 1458 C C . GLY B 1 77 ? -3.367 -7.656 2.186 1 94.06 77 GLY B C 1
ATOM 1459 O O . GLY B 1 77 ? -2.756 -7.684 3.256 1 94.06 77 GLY B O 1
ATOM 1460 N N . LEU B 1 78 ? -3.396 -6.613 1.48 1 94 78 LEU B N 1
ATOM 1461 C CA . LEU B 1 78 ? -2.609 -5.414 1.751 1 94 78 LEU B CA 1
ATOM 1462 C C . LEU B 1 78 ? -3.457 -4.348 2.439 1 94 78 LEU B C 1
ATOM 1464 O O . LEU B 1 78 ? -4.66 -4.246 2.184 1 94 78 LEU B O 1
ATOM 1468 N N . ASN B 1 79 ? -2.838 -3.635 3.314 1 93.81 79 ASN B N 1
ATOM 1469 C CA . ASN B 1 79 ? -3.398 -2.4 3.857 1 93.81 79 ASN B CA 1
ATOM 1470 C C . ASN B 1 79 ?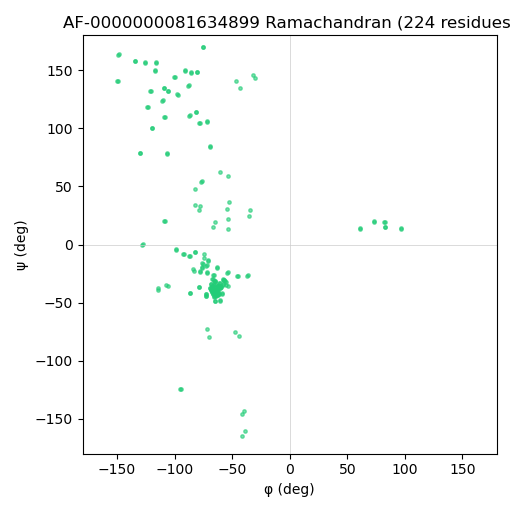 -2.645 -1.174 3.354 1 93.81 79 ASN B C 1
ATOM 1472 O O . ASN B 1 79 ? -1.484 -0.962 3.711 1 93.81 79 ASN B O 1
ATOM 1476 N N . LEU B 1 80 ? -3.312 -0.465 2.533 1 96.31 80 LEU B N 1
ATOM 1477 C CA . LEU B 1 80 ? -2.707 0.745 1.987 1 96.31 80 LEU B CA 1
ATOM 1478 C C . LEU B 1 80 ? -2.824 1.903 2.973 1 96.31 80 LEU B C 1
ATOM 1480 O O . LEU B 1 80 ? -3.926 2.391 3.236 1 96.31 80 LEU B O 1
ATOM 1484 N N . LEU B 1 81 ? -1.701 2.332 3.453 1 93.94 81 LEU B N 1
ATOM 1485 C CA . LEU B 1 81 ? -1.672 3.42 4.426 1 93.94 81 LEU B CA 1
ATOM 1486 C C . LEU B 1 81 ? -1.635 4.773 3.725 1 93.94 81 LEU B C 1
ATOM 1488 O O . LEU B 1 81 ? -0.667 5.09 3.031 1 93.94 81 LEU B O 1
ATOM 1492 N N . LEU B 1 82 ? -2.701 5.426 3.863 1 94.44 82 LEU B N 1
ATOM 1493 C CA . LEU B 1 82 ? -2.787 6.809 3.4 1 94.44 82 LEU B CA 1
ATOM 1494 C C . LEU B 1 82 ? -2.77 7.777 4.578 1 94.44 82 LEU B C 1
ATOM 1496 O O . LEU B 1 82 ? -3.803 8.352 4.93 1 94.44 82 LEU B O 1
ATOM 1500 N N . THR B 1 83 ? -1.505 8.008 5.137 1 91.88 83 THR B N 1
ATOM 1501 C CA . THR B 1 83 ? -1.435 8.633 6.453 1 91.88 83 THR B CA 1
ATOM 1502 C C . THR B 1 83 ? -0.514 9.852 6.418 1 91.88 83 THR B C 1
ATOM 1504 O O . THR B 1 83 ? -0.238 10.453 7.457 1 91.88 83 THR B O 1
ATOM 1507 N N . GLY B 1 84 ? 0.024 10.133 5.293 1 92.38 84 GLY B N 1
ATOM 1508 C CA . GLY B 1 84 ? 1.009 11.203 5.262 1 92.38 84 GLY B CA 1
ATOM 1509 C C . GLY B 1 84 ? 2.215 10.93 6.145 1 92.38 84 GLY B C 1
ATOM 1510 O O . GLY B 1 84 ? 2.879 11.859 6.602 1 92.38 84 GLY B O 1
ATOM 1511 N N . GLY B 1 85 ? 2.369 9.727 6.57 1 91.06 85 GLY B N 1
ATOM 1512 C CA . GLY B 1 85 ? 3.518 9.344 7.379 1 91.06 85 GLY B CA 1
ATOM 1513 C C . GLY B 1 85 ? 3.229 9.359 8.867 1 91.06 85 GLY B C 1
ATOM 1514 O O . GLY B 1 85 ? 4.152 9.352 9.688 1 91.06 85 GLY B O 1
ATOM 1515 N N . ALA B 1 86 ? 1.969 9.422 9.281 1 85.94 86 ALA B N 1
ATOM 1516 C CA . ALA B 1 86 ? 1.607 9.469 10.695 1 85.94 86 ALA B CA 1
ATOM 1517 C C . ALA B 1 86 ? 2.148 8.25 11.438 1 85.94 86 ALA B C 1
ATOM 1519 O O . ALA B 1 86 ? 2.574 8.352 12.586 1 85.94 86 ALA B O 1
ATOM 1520 N N . GLU B 1 87 ? 2.191 7.098 10.781 1 82.25 87 GLU B N 1
ATOM 1521 C CA . GLU B 1 87 ? 2.645 5.859 11.398 1 82.25 87 GLU B CA 1
ATOM 1522 C C . GLU B 1 87 ? 4.168 5.809 11.492 1 82.25 87 GLU B C 1
ATOM 1524 O O . GLU B 1 87 ? 4.723 5.02 12.258 1 82.25 87 GLU B O 1
ATOM 1529 N N . VAL B 1 88 ? 4.777 6.539 10.672 1 79.75 88 VAL B N 1
ATOM 1530 C CA . VAL B 1 88 ? 6.234 6.512 10.609 1 79.75 88 VAL B CA 1
ATOM 1531 C C . VAL B 1 88 ? 6.812 7.504 11.625 1 79.75 88 VAL B C 1
ATOM 1533 O O . VAL B 1 88 ? 7.832 7.23 12.258 1 79.75 88 VAL B O 1
ATOM 1536 N N . GLY B 1 89 ? 6.227 8.648 11.734 1 62.44 89 GLY B N 1
ATOM 1537 C CA . GLY B 1 89 ? 6.68 9.711 12.617 1 62.44 89 GLY B CA 1
ATOM 1538 C C . GLY B 1 89 ? 6.488 9.391 14.086 1 62.44 89 GLY B C 1
ATOM 1539 O O . GLY B 1 89 ? 7.273 9.828 14.93 1 62.44 89 GLY B O 1
ATOM 1540 N N . PHE B 1 90 ? 5.398 8.734 14.359 1 57.28 90 PHE B N 1
ATOM 1541 C CA . PHE B 1 90 ? 5.113 8.492 15.766 1 57.28 90 PHE B CA 1
ATOM 1542 C C . PHE B 1 90 ? 6.156 7.566 16.391 1 57.28 90 PHE B C 1
ATOM 1544 O O . PHE B 1 90 ? 6.367 7.582 17.594 1 57.28 90 PHE B O 1
ATOM 1551 N N . GLY B 1 91 ? 6.773 6.766 15.664 1 49.75 91 GLY B N 1
ATOM 1552 C CA . GLY B 1 91 ? 7.84 6.039 16.328 1 49.75 91 GLY B CA 1
ATOM 1553 C C . GLY B 1 91 ? 8.914 6.945 16.906 1 49.75 91 GLY B C 1
ATOM 1554 O O . GLY B 1 91 ? 9.602 6.57 17.859 1 49.75 91 GLY B O 1
ATOM 1555 N N . ARG B 1 92 ? 9.188 7.988 16.219 1 47.41 92 ARG B N 1
ATOM 1556 C CA . ARG B 1 92 ? 10.219 8.836 16.812 1 47.41 92 ARG B CA 1
ATOM 1557 C C . ARG B 1 92 ? 9.734 9.453 18.109 1 47.41 92 ARG B C 1
ATOM 1559 O O . ARG B 1 92 ? 10.508 9.609 19.062 1 47.41 92 ARG B O 1
ATOM 1566 N N . LYS B 1 93 ? 8.461 9.961 18.203 1 43.75 93 LYS B N 1
ATOM 1567 C CA . LYS B 1 93 ? 8.125 10.539 19.5 1 43.75 93 LYS B CA 1
ATOM 1568 C C . LYS B 1 93 ? 8.18 9.484 20.594 1 43.75 93 LYS B C 1
ATOM 1570 O O . LYS B 1 93 ? 8.336 9.82 21.781 1 43.75 93 LYS B O 1
ATOM 1575 N N . SER B 1 94 ? 7.797 8.336 20.234 1 39.5 94 SER B N 1
ATOM 1576 C CA . SER B 1 94 ? 7.93 7.371 21.312 1 39.5 94 SER B CA 1
ATOM 1577 C C . SER B 1 94 ? 9.391 7.129 21.656 1 39.5 94 SER B C 1
ATOM 1579 O O . SER B 1 94 ? 9.711 6.738 22.781 1 39.5 94 SER B O 1
ATOM 1581 N N . GLN B 1 95 ? 10.258 7.266 20.719 1 37.47 95 GLN B N 1
ATOM 1582 C CA . GLN B 1 95 ? 11.664 7.145 21.094 1 37.47 95 GLN B CA 1
ATOM 1583 C C . GLN B 1 95 ? 12.203 8.469 21.625 1 37.47 95 GLN B C 1
ATOM 1585 O O . GLN B 1 95 ? 13.352 8.547 22.078 1 37.47 95 GLN B O 1
ATOM 1590 N N . MET B 1 96 ? 11.602 9.617 21.328 1 35.72 96 MET B N 1
ATOM 1591 C CA . MET B 1 96 ? 12.023 10.812 22.062 1 35.72 96 MET B CA 1
ATOM 1592 C C . MET B 1 96 ? 11.586 10.734 23.516 1 35.72 96 MET B C 1
ATOM 1594 O O . MET B 1 96 ? 10.406 10.555 23.812 1 35.72 96 MET B O 1
ATOM 1598 N N . GLY B 1 97 ? 12.336 10.109 24.375 1 33.66 97 GLY B N 1
ATOM 1599 C CA . GLY B 1 97 ? 12.211 10.062 25.812 1 33.66 97 GLY B CA 1
ATOM 1600 C C . GLY B 1 97 ? 11.625 11.336 26.406 1 33.66 97 GLY B C 1
ATOM 1601 O O . GLY B 1 97 ? 11.57 12.367 25.734 1 33.66 97 GLY B O 1
ATOM 1602 N N . PRO B 1 98 ? 10.836 11.336 27.484 1 36.5 98 PRO B N 1
ATOM 1603 C CA . PRO B 1 98 ? 10.359 12.484 28.266 1 36.5 98 PRO B CA 1
ATOM 1604 C C . PRO B 1 98 ? 11.406 13.586 28.391 1 36.5 98 PRO B C 1
ATOM 1606 O O . PRO B 1 98 ? 11.086 14.711 28.797 1 36.5 98 PRO B O 1
ATOM 1609 N N . ASP B 1 99 ? 12.664 13.148 28.312 1 35.09 99 ASP B N 1
ATOM 1610 C CA . ASP B 1 99 ? 13.711 13.992 28.875 1 35.09 99 ASP B CA 1
ATOM 1611 C C . ASP B 1 99 ? 13.945 15.227 28 1 35.09 99 ASP B C 1
ATOM 1613 O O . ASP B 1 99 ? 14.758 16.094 28.344 1 35.09 99 ASP B O 1
ATOM 1617 N N . SER B 1 100 ? 13.602 15.156 26.734 1 35.22 100 SER B N 1
ATOM 1618 C CA . SER B 1 100 ? 14.156 16.281 26 1 35.22 100 SER B CA 1
ATOM 1619 C C . SER B 1 100 ? 13.406 17.578 26.297 1 35.22 100 SER B C 1
ATOM 1621 O O . SER B 1 100 ? 13.539 18.562 25.578 1 35.22 100 SER B O 1
ATOM 1623 N N . SER B 1 101 ? 12.258 17.484 27.031 1 35.41 101 SER B N 1
ATOM 1624 C CA . SER B 1 101 ? 11.695 18.719 27.547 1 35.41 101 SER B CA 1
ATOM 1625 C C . SER B 1 101 ? 12.719 19.516 28.344 1 35.41 101 SER B C 1
ATOM 1627 O O . SER B 1 101 ? 12.422 20.594 28.859 1 35.41 101 SER B O 1
ATOM 1629 N N . ALA B 1 102 ? 13.703 18.797 28.828 1 32.78 102 ALA B N 1
ATOM 1630 C CA . ALA B 1 102 ? 14.516 19.5 29.812 1 32.78 102 ALA B CA 1
ATOM 1631 C C . ALA B 1 102 ? 15.273 20.656 29.156 1 32.78 102 ALA B C 1
ATOM 1633 O O . ALA B 1 102 ? 16.516 20.672 29.156 1 32.78 102 ALA B O 1
ATOM 1634 N N . ILE B 1 103 ? 14.992 21.156 27.969 1 30.41 103 ILE B N 1
ATOM 1635 C CA . ILE B 1 103 ? 15.797 22.344 27.688 1 30.41 103 ILE B CA 1
ATOM 1636 C C . ILE B 1 103 ? 15.773 23.266 28.906 1 30.41 103 ILE B C 1
ATOM 1638 O O . ILE B 1 103 ? 14.789 23.312 29.641 1 30.41 103 ILE B O 1
ATOM 1642 N N . ASP B 1 104 ? 16.969 23.906 29.219 1 28.89 104 ASP B N 1
ATOM 1643 C CA . ASP B 1 104 ? 17.656 24.672 30.25 1 28.89 104 ASP B CA 1
ATOM 1644 C C . ASP B 1 104 ? 16.922 25.969 30.547 1 28.89 104 ASP B C 1
ATOM 1646 O O . ASP B 1 104 ? 16.828 26.844 29.672 1 28.89 104 ASP B O 1
ATOM 1650 N N . SER B 1 105 ? 15.648 25.906 31.047 1 29.67 105 SER B N 1
ATOM 1651 C CA . SER B 1 105 ? 15.203 27.109 31.766 1 29.67 105 SER B CA 1
ATOM 1652 C C . SER B 1 105 ? 16.359 27.766 32.531 1 29.67 105 SER B C 1
ATOM 1654 O O . SER B 1 105 ? 16.484 27.594 33.719 1 29.67 105 SER B O 1
ATOM 1656 N N . GLY B 1 106 ? 17.625 27.609 31.984 1 27.36 106 GLY B N 1
ATOM 1657 C CA . GLY B 1 106 ? 18.734 28.219 32.719 1 27.36 106 GLY B CA 1
ATOM 1658 C C . GLY B 1 106 ? 18.406 29.594 33.25 1 27.36 106 GLY B C 1
ATOM 1659 O O . GLY B 1 106 ? 17.375 30.188 32.875 1 27.36 106 GLY B O 1
ATOM 1660 N N . ASN B 1 107 ? 19.531 30.391 33.688 1 31.19 107 ASN B N 1
ATOM 1661 C CA . ASN B 1 107 ? 20.094 31.312 34.656 1 31.19 107 ASN B CA 1
ATOM 1662 C C . ASN B 1 107 ? 19.688 32.75 34.375 1 31.19 107 ASN B C 1
ATOM 1664 O O . ASN B 1 107 ? 20.391 33.469 33.625 1 31.19 107 ASN B O 1
ATOM 1668 N N . LEU B 1 108 ? 18.453 33.062 33.844 1 30.08 108 LEU B N 1
ATOM 1669 C CA . LEU B 1 108 ? 18.281 34.5 33.938 1 30.08 108 LEU B CA 1
ATOM 1670 C C . LEU B 1 108 ? 18.516 35 35.344 1 30.08 108 LEU B C 1
ATOM 1672 O O . LEU B 1 108 ? 17.578 35.375 36.062 1 30.08 108 LEU B O 1
ATOM 1676 N N . LYS B 1 109 ? 19.5 34.344 36 1 28.69 109 LYS B N 1
ATOM 1677 C CA . LYS B 1 109 ? 19.844 34.812 37.312 1 28.69 109 LYS B CA 1
ATOM 1678 C C . LYS B 1 109 ? 20.016 36.344 37.344 1 28.69 109 LYS B C 1
ATOM 1680 O O . LYS B 1 109 ? 19.5 37 38.219 1 28.69 109 LYS B O 1
ATOM 1685 N N . ASP B 1 110 ? 21.188 36.719 36.781 1 27.61 110 ASP B N 1
ATOM 1686 C CA . ASP B 1 110 ? 22.109 37.375 37.719 1 27.61 110 ASP B CA 1
ATOM 1687 C C . ASP B 1 110 ? 21.625 38.75 38.125 1 27.61 110 ASP B C 1
ATOM 1689 O O . ASP B 1 110 ? 21.609 39.125 39.312 1 27.61 110 ASP B O 1
ATOM 1693 N N . SER B 1 111 ? 21.891 39.719 37.156 1 30.78 111 SER B N 1
ATOM 1694 C CA . SER B 1 111 ? 22.625 40.938 37.531 1 30.78 111 SER B CA 1
ATOM 1695 C C . SER B 1 111 ? 21.703 41.969 38.156 1 30.78 111 SER B C 1
ATOM 1697 O O . SER B 1 111 ? 21.016 42.688 37.438 1 30.78 111 SER B O 1
ATOM 1699 N N . SER B 1 112 ? 20.875 41.5 39.125 1 28.16 112 SER B N 1
ATOM 1700 C CA . SER B 1 112 ? 20.344 42.562 39.938 1 28.16 112 SER B CA 1
ATOM 1701 C C . SER B 1 112 ? 21.469 43.438 40.5 1 28.16 112 SER B C 1
ATOM 1703 O O . SER B 1 112 ? 21.812 43.344 41.688 1 28.16 112 SER B O 1
ATOM 1705 N N . SER B 1 113 ? 22.812 43.312 39.938 1 25.48 113 SER B N 1
ATOM 1706 C CA . SER B 1 113 ? 23.672 44.156 40.75 1 25.48 113 SER B CA 1
ATOM 1707 C C . SER B 1 113 ? 23 45.469 41.094 1 25.48 113 SER B C 1
ATOM 1709 O O . SER B 1 113 ? 22.047 45.875 40.438 1 25.48 113 SER B O 1
ATOM 1711 N N . ASN B 1 114 ? 23.844 46.469 41.156 1 25.47 114 ASN B N 1
ATOM 1712 C CA . ASN B 1 114 ? 23.969 47.812 41.688 1 25.47 114 ASN B CA 1
ATOM 1713 C C . ASN B 1 114 ? 23.031 48.781 40.969 1 25.47 114 ASN B C 1
ATOM 1715 O O . ASN B 1 114 ? 22.875 48.719 39.75 1 25.47 114 ASN B O 1
#

Nearest PDB structures (foldseek):
  6qck-assembly1_A  TM=9.194E-01  e=1.885E-11  Homo sapiens
  5o43-assembly1_A  TM=9.202E-01  e=2.311E-11  Homo sapiens
  6ffb-assembly1_A  TM=9.216E-01  e=2.473E-11  Homo sapiens
  6h0m-assembly1_A  TM=9.299E-01  e=3.031E-11  Homo sapiens
  6g4l-assembly1_A  TM=8.973E-01  e=1.538E-11  Homo sapiens

Radius of gyration: 26.01 Å; Cα contacts (8 Å, |Δi|>4): 322; chains: 2; bounding box: 41×114×61 Å